Protein AF-A0A357Z3R4-F1 (afdb_monomer)

Structure (mmCIF, N/CA/C/O backbone):
data_AF-A0A357Z3R4-F1
#
_entry.id   AF-A0A357Z3R4-F1
#
loop_
_atom_site.group_PDB
_atom_site.id
_atom_site.type_symbol
_atom_site.label_atom_id
_atom_site.label_alt_id
_atom_site.label_comp_id
_atom_site.label_asym_id
_atom_site.label_entity_id
_atom_site.label_seq_id
_atom_site.pdbx_PDB_ins_code
_atom_site.Cartn_x
_atom_site.Cartn_y
_atom_site.Cartn_z
_atom_site.occupancy
_atom_site.B_iso_or_equiv
_atom_site.auth_seq_id
_atom_site.auth_comp_id
_atom_site.auth_asym_id
_atom_site.auth_atom_id
_atom_site.pdbx_PDB_model_num
ATOM 1 N N . MET A 1 1 ? 27.351 -2.927 -30.952 1.00 46.12 1 MET A N 1
ATOM 2 C CA . MET A 1 1 ? 27.757 -1.680 -30.259 1.00 46.12 1 MET A CA 1
ATOM 3 C C . MET A 1 1 ? 27.213 -1.712 -28.840 1.00 46.12 1 MET A C 1
ATOM 5 O O . MET A 1 1 ? 26.083 -2.147 -28.664 1.00 46.12 1 MET A O 1
ATOM 9 N N . ALA A 1 2 ? 27.997 -1.301 -27.840 1.00 59.28 2 ALA A N 1
ATOM 10 C CA . ALA A 1 2 ? 27.489 -1.151 -26.477 1.00 59.28 2 ALA A CA 1
ATOM 11 C C . ALA A 1 2 ? 26.491 0.018 -26.427 1.00 59.28 2 ALA A C 1
ATOM 13 O O . ALA A 1 2 ? 26.727 1.059 -27.041 1.00 59.28 2 ALA A O 1
ATOM 14 N N . ARG A 1 3 ? 25.364 -0.165 -25.734 1.00 72.88 3 ARG A N 1
ATOM 15 C CA . ARG A 1 3 ? 24.344 0.879 -25.561 1.00 72.88 3 ARG A CA 1
ATOM 16 C C . ARG A 1 3 ? 24.910 2.026 -24.720 1.00 72.88 3 ARG A C 1
ATOM 18 O O . ARG A 1 3 ? 25.558 1.769 -23.710 1.00 72.88 3 ARG A O 1
ATOM 25 N N . SER A 1 4 ? 24.642 3.271 -25.117 1.00 74.00 4 SER A N 1
ATOM 26 C CA . SER A 1 4 ? 25.099 4.470 -24.398 1.00 74.00 4 SER A CA 1
ATOM 27 C C . SER A 1 4 ? 24.368 4.692 -23.070 1.00 74.00 4 SER A C 1
ATOM 29 O O . SER A 1 4 ? 24.960 5.222 -22.138 1.00 74.00 4 SER A O 1
ATOM 31 N N . ASP A 1 5 ? 23.101 4.274 -22.982 1.00 84.62 5 ASP A N 1
ATOM 32 C CA . ASP A 1 5 ? 22.295 4.284 -21.759 1.00 84.62 5 ASP A CA 1
ATOM 33 C C . ASP A 1 5 ? 21.690 2.890 -21.528 1.00 84.62 5 ASP A C 1
ATOM 35 O O . ASP A 1 5 ? 20.878 2.387 -22.320 1.00 84.62 5 ASP A O 1
ATOM 39 N N . GLN A 1 6 ? 22.128 2.250 -20.444 1.00 87.12 6 GLN A N 1
ATOM 40 C CA . GLN A 1 6 ? 21.708 0.904 -20.061 1.00 87.12 6 GLN A CA 1
ATOM 41 C C . GLN A 1 6 ? 20.397 0.896 -19.267 1.00 87.12 6 GLN A C 1
ATOM 43 O O . GLN A 1 6 ? 19.840 -0.177 -19.053 1.00 87.12 6 GLN A O 1
ATOM 48 N N . THR A 1 7 ? 19.872 2.065 -18.886 1.00 90.06 7 THR A N 1
ATOM 49 C CA . THR A 1 7 ? 18.621 2.184 -18.121 1.00 90.06 7 THR A CA 1
ATOM 50 C C . THR A 1 7 ? 17.371 2.186 -18.993 1.00 90.06 7 THR A C 1
ATOM 52 O O . THR A 1 7 ? 16.278 1.963 -18.480 1.00 90.06 7 THR A O 1
ATOM 55 N N . LEU A 1 8 ? 17.510 2.392 -20.312 1.00 90.06 8 LEU A N 1
ATOM 56 C CA . LEU A 1 8 ? 16.360 2.430 -21.220 1.00 90.06 8 LEU A CA 1
ATOM 57 C C . LEU A 1 8 ? 15.590 1.106 -21.171 1.00 90.06 8 LEU A C 1
ATOM 59 O O . LEU A 1 8 ? 16.164 0.042 -21.426 1.00 90.06 8 LEU A O 1
ATOM 63 N N . SER A 1 9 ? 14.289 1.215 -20.898 1.00 92.50 9 SER A N 1
ATOM 64 C CA . SER A 1 9 ? 13.348 0.093 -20.821 1.00 92.50 9 SER A CA 1
ATOM 65 C C . SER A 1 9 ? 12.997 -0.502 -22.190 1.00 92.50 9 SER A C 1
ATOM 67 O O . SER A 1 9 ? 12.646 -1.675 -22.276 1.00 92.50 9 SER A O 1
ATOM 69 N N . LYS A 1 10 ? 13.098 0.289 -23.265 1.00 93.00 10 LYS A N 1
ATOM 70 C CA . LYS A 1 10 ? 12.831 -0.122 -24.653 1.00 93.00 10 LYS A CA 1
ATOM 71 C C . LYS A 1 10 ? 14.142 -0.265 -25.409 1.00 93.00 10 LYS A C 1
ATOM 73 O O . LYS A 1 10 ? 14.993 0.629 -25.357 1.00 93.00 10 LYS A O 1
ATOM 78 N N . ILE A 1 11 ? 14.334 -1.414 -26.053 1.00 92.81 11 ILE A N 1
ATOM 79 C CA . ILE A 1 11 ? 15.595 -1.763 -26.707 1.00 92.81 11 ILE A CA 1
ATOM 80 C C . ILE A 1 11 ? 15.375 -1.819 -28.205 1.00 92.81 11 ILE A C 1
ATOM 82 O O . ILE A 1 11 ? 14.446 -2.473 -28.667 1.00 92.81 11 ILE A O 1
ATOM 86 N N . LYS A 1 12 ? 16.260 -1.160 -28.954 1.00 92.81 12 LYS A N 1
ATOM 87 C CA . LYS A 1 12 ? 16.278 -1.219 -30.413 1.00 92.81 12 LYS A CA 1
ATOM 88 C C . LYS A 1 12 ? 17.282 -2.259 -30.890 1.00 92.81 12 LYS A C 1
ATOM 90 O O . LYS A 1 12 ? 18.454 -2.205 -30.509 1.00 92.81 12 LYS A O 1
ATOM 95 N N . PHE A 1 13 ? 16.816 -3.172 -31.730 1.00 93.06 13 PHE A N 1
ATOM 96 C CA . PHE A 1 13 ? 17.609 -4.180 -32.419 1.00 93.06 13 PHE A CA 1
ATOM 97 C C . PHE A 1 13 ? 17.654 -3.856 -33.908 1.00 93.06 13 PHE A C 1
ATOM 99 O O . PHE A 1 13 ? 16.654 -3.432 -34.478 1.00 93.06 13 PHE A O 1
ATOM 106 N N . SER A 1 14 ? 18.821 -4.056 -34.517 1.00 93.00 14 SER A N 1
ATOM 107 C CA . SER A 1 14 ? 18.995 -3.991 -35.966 1.00 93.00 14 SER A CA 1
ATOM 108 C C . SER A 1 14 ? 19.144 -5.412 -36.484 1.00 93.00 14 SER A C 1
ATOM 110 O O . SER A 1 14 ? 19.984 -6.157 -35.970 1.00 93.00 14 SER A O 1
ATOM 112 N N . PHE A 1 15 ? 18.351 -5.773 -37.485 1.00 91.44 15 PHE A N 1
ATOM 113 C CA . PHE A 1 15 ? 18.439 -7.059 -38.164 1.00 91.44 15 PHE A CA 1
ATOM 114 C C . PHE A 1 15 ? 19.262 -6.934 -39.445 1.00 91.44 15 PHE A C 1
ATOM 116 O O . PHE A 1 15 ? 19.209 -5.918 -40.126 1.00 91.44 15 PHE A O 1
ATOM 123 N N . ASP A 1 16 ? 20.046 -7.964 -39.747 1.00 89.94 16 ASP A N 1
ATOM 124 C CA . ASP A 1 16 ? 20.839 -8.081 -40.978 1.00 89.94 16 ASP A CA 1
ATOM 125 C C . ASP A 1 16 ? 20.741 -9.531 -41.466 1.00 89.94 16 ASP A C 1
ATOM 127 O O . ASP A 1 16 ? 21.690 -10.312 -41.399 1.00 89.94 16 ASP A O 1
ATOM 131 N N . ALA A 1 17 ? 19.521 -9.938 -41.825 1.00 88.62 17 ALA A N 1
ATOM 132 C CA . ALA A 1 17 ? 19.269 -11.219 -42.469 1.00 88.62 17 ALA A CA 1
ATOM 133 C C . ALA A 1 17 ? 19.269 -11.017 -43.987 1.00 88.62 17 ALA A C 1
ATOM 135 O O . ALA A 1 17 ? 18.633 -10.095 -44.496 1.00 88.62 17 ALA A O 1
ATOM 136 N N . GLN A 1 18 ? 19.978 -11.884 -44.705 1.00 87.31 18 GLN A N 1
ATOM 137 C CA . GLN A 1 18 ? 20.146 -11.793 -46.152 1.00 87.31 18 GLN A CA 1
ATOM 138 C C . GLN A 1 18 ? 19.691 -13.102 -46.797 1.00 87.31 18 GLN A C 1
ATOM 140 O O . GLN A 1 18 ? 20.065 -14.181 -46.340 1.00 87.31 18 GLN A O 1
ATOM 145 N N . ASP A 1 19 ? 18.897 -12.992 -47.860 1.00 88.50 19 ASP A N 1
ATOM 146 C CA . ASP A 1 19 ? 18.545 -14.097 -48.750 1.00 88.50 19 ASP A CA 1
ATOM 147 C C . ASP A 1 19 ? 18.709 -13.630 -50.202 1.00 88.50 19 ASP A C 1
ATOM 149 O O . ASP A 1 19 ? 18.126 -12.624 -50.607 1.00 88.50 19 ASP A O 1
ATOM 153 N N . GLU A 1 20 ? 19.529 -14.344 -50.977 1.00 87.31 20 GLU A N 1
ATOM 154 C CA . GLU A 1 20 ? 19.888 -13.979 -52.357 1.00 87.31 20 GLU A CA 1
ATOM 155 C C . GLU A 1 20 ? 18.777 -14.302 -53.368 1.00 87.31 20 GLU A C 1
ATOM 157 O O . GLU A 1 20 ? 18.800 -13.804 -54.495 1.00 87.31 20 GLU A O 1
ATOM 162 N N . THR A 1 21 ? 17.816 -15.148 -52.985 1.00 88.44 21 THR A N 1
ATOM 163 C CA . THR A 1 21 ? 16.865 -15.763 -53.921 1.00 88.44 21 THR A CA 1
ATOM 164 C C . THR A 1 21 ? 15.437 -15.257 -53.774 1.00 88.44 21 THR A C 1
ATOM 166 O O . THR A 1 21 ? 14.853 -14.773 -54.742 1.00 88.44 21 THR A O 1
ATOM 169 N N . SER A 1 22 ? 14.850 -15.411 -52.590 1.00 86.50 22 SER A N 1
ATOM 170 C CA . SER A 1 22 ? 13.420 -15.208 -52.325 1.00 86.50 22 SER A CA 1
ATOM 171 C C . SER A 1 22 ? 13.123 -13.987 -51.444 1.00 86.50 22 SER A C 1
ATOM 173 O O . SER A 1 22 ? 12.002 -13.484 -51.441 1.00 86.50 22 SER A O 1
ATOM 175 N N . GLY A 1 23 ? 14.136 -13.466 -50.751 1.00 88.31 23 GLY A N 1
ATOM 176 C CA . GLY A 1 23 ? 14.010 -12.396 -49.772 1.00 88.31 23 GLY A CA 1
ATOM 177 C C . GLY A 1 23 ? 13.449 -12.879 -48.431 1.00 88.31 23 GLY A C 1
ATOM 178 O O . GLY A 1 23 ? 12.947 -13.995 -48.285 1.00 88.31 23 GLY A O 1
ATOM 179 N N . ILE A 1 24 ? 13.527 -12.007 -47.427 1.00 91.50 24 ILE A N 1
ATOM 180 C CA . ILE A 1 24 ? 12.997 -12.276 -46.086 1.00 91.50 24 ILE A CA 1
ATOM 181 C C . ILE A 1 24 ? 11.484 -12.031 -46.072 1.00 91.50 24 ILE A C 1
ATOM 183 O O . ILE A 1 24 ? 11.016 -10.997 -46.546 1.00 91.50 24 ILE A O 1
ATOM 187 N N . SER A 1 25 ? 10.723 -12.980 -45.524 1.00 93.25 25 SER A N 1
ATOM 188 C CA . SER A 1 25 ? 9.273 -12.873 -45.356 1.00 93.25 25 SER A CA 1
ATOM 189 C C . SER A 1 25 ? 8.904 -12.220 -44.025 1.00 93.25 25 SER A C 1
ATOM 191 O O . SER A 1 25 ? 8.192 -11.222 -44.024 1.00 93.25 25 SER A O 1
ATOM 193 N N . TYR A 1 26 ? 9.342 -12.783 -42.896 1.00 94.19 26 TYR A N 1
ATOM 194 C CA . TYR A 1 26 ? 9.045 -12.259 -41.559 1.00 94.19 26 TYR A CA 1
ATOM 195 C C . TYR A 1 26 ? 10.047 -12.779 -40.525 1.00 94.19 26 TYR A C 1
ATOM 197 O O . TYR A 1 26 ? 10.808 -13.718 -40.776 1.00 94.19 26 TYR A O 1
ATOM 205 N N . TYR A 1 27 ? 10.013 -12.188 -39.334 1.00 96.25 27 TYR A N 1
ATOM 206 C CA . TYR A 1 27 ? 10.780 -12.638 -38.182 1.00 96.25 27 TYR A CA 1
ATOM 207 C C . TYR A 1 27 ? 9.846 -13.173 -37.098 1.00 96.25 27 TYR A C 1
ATOM 209 O O . TYR A 1 27 ? 8.859 -12.534 -36.751 1.00 96.25 27 TYR A O 1
ATOM 217 N N . GLU A 1 28 ? 10.161 -14.326 -36.519 1.00 97.06 28 GLU A N 1
ATOM 218 C CA . GLU A 1 28 ? 9.545 -14.800 -35.279 1.00 97.06 28 GLU A CA 1
ATOM 219 C C . GLU A 1 28 ? 10.429 -14.347 -34.115 1.00 97.06 28 GLU A C 1
ATOM 221 O O . GLU A 1 28 ? 11.569 -14.801 -33.979 1.00 97.06 28 GLU A O 1
ATOM 226 N N . ILE A 1 29 ? 9.920 -13.437 -33.287 1.00 97.19 29 ILE A N 1
ATOM 227 C CA . ILE A 1 29 ? 10.650 -12.847 -32.165 1.00 97.19 29 ILE A CA 1
ATOM 228 C C . ILE A 1 29 ? 10.097 -13.400 -30.858 1.00 97.19 29 ILE A C 1
ATOM 230 O O . ILE A 1 29 ? 8.892 -13.397 -30.609 1.00 97.19 29 ILE A O 1
ATOM 234 N N . LYS A 1 30 ? 11.005 -13.823 -29.982 1.00 97.19 30 LYS A N 1
ATOM 235 C CA . LYS A 1 30 ? 10.715 -14.220 -28.610 1.00 97.19 30 LYS A CA 1
ATOM 236 C C . LYS A 1 30 ? 11.632 -13.463 -27.657 1.00 97.19 30 LYS A C 1
ATOM 238 O O . LYS A 1 30 ? 12.851 -13.532 -27.782 1.00 97.19 30 LYS A O 1
ATOM 243 N N . ILE A 1 31 ? 11.046 -12.760 -26.692 1.00 96.56 31 ILE A N 1
ATOM 244 C CA . ILE A 1 31 ? 11.786 -12.059 -25.635 1.00 96.56 31 ILE A CA 1
ATOM 245 C C . ILE A 1 31 ? 11.570 -12.817 -24.327 1.00 96.56 31 ILE A C 1
ATOM 247 O O . ILE A 1 31 ? 10.431 -13.019 -23.900 1.00 96.56 31 ILE A O 1
ATOM 251 N N . ASP A 1 32 ? 12.664 -13.232 -23.699 1.00 95.00 32 ASP A N 1
ATOM 252 C CA . ASP A 1 32 ? 12.691 -14.065 -22.499 1.00 95.00 32 ASP A CA 1
ATOM 253 C C . ASP A 1 32 ? 11.823 -15.328 -22.645 1.00 95.00 32 ASP A C 1
ATOM 255 O O . ASP A 1 32 ? 11.920 -16.074 -23.622 1.00 95.00 32 ASP A O 1
ATOM 259 N N . ASN A 1 33 ? 10.953 -15.574 -21.666 1.00 90.81 33 ASN A N 1
ATOM 260 C CA . ASN A 1 33 ? 10.025 -16.697 -21.639 1.00 90.81 33 ASN A CA 1
ATOM 261 C C . ASN A 1 33 ? 8.619 -16.328 -22.136 1.00 90.81 33 ASN A C 1
ATOM 263 O O . ASN A 1 33 ? 7.697 -17.119 -21.946 1.00 90.81 33 ASN A O 1
ATOM 267 N N . ASN A 1 34 ? 8.445 -15.157 -22.756 1.00 93.25 34 ASN A N 1
ATOM 268 C CA . ASN A 1 34 ? 7.154 -14.755 -23.312 1.00 93.25 34 ASN A CA 1
ATOM 269 C C . ASN A 1 34 ? 6.808 -15.566 -24.569 1.00 93.25 34 ASN A C 1
ATOM 271 O O . ASN A 1 34 ? 7.652 -16.265 -25.139 1.00 93.25 34 ASN A O 1
ATOM 275 N N . GLU A 1 35 ? 5.550 -15.480 -24.997 1.00 94.75 35 GLU A N 1
ATOM 276 C CA . GLU A 1 35 ? 5.111 -16.072 -26.260 1.00 94.75 35 GLU A CA 1
ATOM 277 C C . GLU A 1 35 ? 5.834 -15.417 -27.442 1.00 94.75 35 GLU A C 1
ATOM 279 O O . GLU A 1 35 ? 6.109 -14.214 -27.442 1.00 94.75 35 GLU A O 1
ATOM 284 N N . ALA A 1 36 ? 6.178 -16.236 -28.436 1.00 96.50 36 ALA A N 1
ATOM 285 C CA . ALA A 1 36 ? 6.763 -15.741 -29.669 1.00 96.50 36 ALA A CA 1
ATOM 286 C C . ALA A 1 36 ? 5.686 -15.053 -30.513 1.00 96.50 36 ALA A C 1
ATOM 288 O O . ALA A 1 36 ? 4.531 -15.479 -30.523 1.00 96.50 36 ALA A O 1
ATOM 289 N N . PHE A 1 37 ? 6.073 -14.012 -31.239 1.00 96.38 37 PHE A N 1
ATOM 290 C CA . PHE A 1 37 ? 5.187 -13.298 -32.149 1.00 96.38 37 PHE A CA 1
ATOM 291 C C . PHE A 1 37 ? 5.894 -13.023 -33.472 1.00 96.38 37 PHE A C 1
ATOM 293 O O . PHE A 1 37 ? 7.121 -12.916 -33.530 1.00 96.38 37 PHE A O 1
ATOM 300 N N . ASN A 1 38 ? 5.104 -12.894 -34.533 1.00 96.50 38 ASN A N 1
ATOM 301 C CA . ASN A 1 38 ? 5.621 -12.544 -35.846 1.00 96.50 38 ASN A CA 1
ATOM 302 C C . ASN A 1 38 ? 5.759 -11.025 -35.958 1.00 96.50 38 ASN A C 1
ATOM 304 O O . ASN A 1 38 ? 4.841 -10.278 -35.615 1.00 96.50 38 ASN A O 1
ATOM 308 N N . TRP A 1 39 ? 6.908 -10.588 -36.451 1.00 95.56 39 TRP A N 1
ATOM 309 C CA . TRP A 1 39 ? 7.210 -9.212 -36.792 1.00 95.56 39 TRP A CA 1
ATOM 310 C C . TRP A 1 39 ? 7.574 -9.142 -38.273 1.00 95.56 39 TRP A C 1
ATOM 312 O O . TRP A 1 39 ? 8.474 -9.841 -38.743 1.00 95.56 39 TRP A O 1
ATOM 322 N N . GLU A 1 40 ? 6.844 -8.308 -39.001 1.00 93.69 40 GLU A N 1
ATOM 323 C CA . GLU A 1 40 ? 7.138 -7.975 -40.389 1.00 93.69 40 GLU A CA 1
ATOM 324 C C . GLU A 1 40 ? 7.956 -6.689 -40.410 1.00 93.69 40 GLU A C 1
ATOM 326 O O . GLU A 1 40 ? 7.619 -5.707 -39.744 1.00 93.69 40 GLU A O 1
ATOM 331 N N . ASP A 1 41 ? 9.052 -6.723 -41.154 1.00 91.44 41 ASP A N 1
ATOM 332 C CA . ASP A 1 41 ? 9.950 -5.589 -41.289 1.00 91.44 41 ASP A CA 1
ATOM 333 C C . ASP A 1 41 ? 9.332 -4.535 -42.210 1.00 91.44 41 ASP A C 1
ATOM 335 O O . ASP A 1 41 ? 8.898 -4.836 -43.323 1.00 91.44 41 ASP A O 1
ATOM 339 N N . ASP A 1 42 ? 9.313 -3.286 -41.756 1.00 90.00 42 ASP A N 1
ATOM 340 C CA . ASP A 1 42 ? 8.810 -2.142 -42.519 1.00 90.00 42 ASP A CA 1
ATOM 341 C C . ASP A 1 42 ? 9.850 -1.579 -43.510 1.00 90.00 42 ASP A C 1
ATOM 343 O O . ASP A 1 42 ? 9.611 -0.560 -44.164 1.00 90.00 42 ASP A O 1
ATOM 347 N N . GLY A 1 43 ? 11.005 -2.242 -43.624 1.00 87.69 43 GLY A N 1
ATOM 348 C CA . GLY A 1 43 ? 12.141 -1.843 -44.451 1.00 87.69 43 GLY A CA 1
ATOM 349 C C . GLY A 1 43 ? 13.175 -1.007 -43.697 1.00 87.69 43 GLY A C 1
ATOM 350 O O . GLY A 1 43 ? 14.198 -0.639 -44.277 1.00 87.69 43 GLY A O 1
ATOM 351 N N . SER A 1 44 ? 12.940 -0.699 -42.417 1.00 89.88 44 SER A N 1
ATOM 352 C CA . SER A 1 44 ? 13.939 -0.056 -41.557 1.00 89.88 44 SER A CA 1
ATOM 353 C C . SER A 1 44 ? 14.969 -1.040 -41.007 1.00 89.88 44 SER A C 1
ATOM 355 O O . SER A 1 44 ? 16.032 -0.607 -40.552 1.00 89.88 44 SER A O 1
ATOM 357 N N . HIS A 1 45 ? 14.655 -2.341 -41.011 1.00 91.88 45 HIS A N 1
ATOM 358 C CA . HIS A 1 45 ? 15.419 -3.386 -40.334 1.00 91.88 45 HIS A CA 1
ATOM 359 C C . HIS A 1 45 ? 15.587 -3.131 -38.825 1.00 91.88 45 HIS A C 1
ATOM 361 O O . HIS A 1 45 ? 16.497 -3.679 -38.195 1.00 91.88 45 HIS A O 1
ATOM 367 N N . GLN A 1 46 ? 14.728 -2.290 -38.232 1.00 94.00 46 GLN A N 1
ATOM 368 C CA . GLN A 1 46 ? 14.778 -1.917 -36.822 1.00 94.00 46 GLN A CA 1
ATOM 369 C C . GLN A 1 46 ? 13.538 -2.381 -36.069 1.00 94.00 46 GLN A C 1
ATOM 371 O O . GLN A 1 46 ? 12.414 -1.985 -36.360 1.00 94.00 46 GLN A O 1
ATOM 376 N N . PHE A 1 47 ? 13.769 -3.146 -35.011 1.00 93.69 47 PHE A N 1
ATOM 377 C CA . PHE A 1 47 ? 12.732 -3.569 -34.082 1.00 93.69 47 PHE A CA 1
ATOM 378 C C . PHE A 1 47 ? 12.951 -2.933 -32.715 1.00 93.69 47 PHE A C 1
ATOM 380 O O . PHE A 1 47 ? 14.064 -2.953 -32.187 1.00 93.69 47 PHE A O 1
ATOM 387 N N . GLU A 1 48 ? 11.887 -2.401 -32.120 1.00 93.69 48 GLU A N 1
ATOM 388 C CA . GLU A 1 48 ? 11.897 -1.859 -30.763 1.00 93.69 48 GLU A CA 1
ATOM 389 C C . GLU A 1 48 ? 11.019 -2.709 -29.842 1.00 93.69 48 GLU A C 1
ATOM 391 O O . GLU A 1 48 ? 9.863 -3.000 -30.147 1.00 93.69 48 GLU A O 1
ATOM 396 N N . THR A 1 49 ? 11.564 -3.104 -28.693 1.00 93.69 49 THR A N 1
ATOM 397 C CA . THR A 1 49 ? 10.804 -3.860 -27.694 1.00 93.69 49 THR A CA 1
ATOM 398 C C . THR A 1 49 ? 9.743 -2.988 -27.020 1.00 93.69 49 THR A C 1
ATOM 400 O O . THR A 1 49 ? 9.890 -1.771 -26.889 1.00 93.69 49 THR A O 1
ATOM 403 N N . ALA A 1 50 ? 8.717 -3.626 -26.450 1.00 92.25 50 ALA A N 1
ATOM 404 C CA . ALA A 1 50 ? 7.933 -2.998 -25.388 1.00 92.25 50 ALA A CA 1
ATOM 405 C C . ALA A 1 50 ? 8.832 -2.627 -24.186 1.00 92.25 50 ALA A C 1
ATOM 407 O O . ALA A 1 50 ? 9.978 -3.074 -24.094 1.00 92.25 50 ALA A O 1
ATOM 408 N N . ALA A 1 51 ? 8.318 -1.813 -23.257 1.00 91.81 51 ALA A N 1
ATOM 409 C CA . ALA A 1 51 ? 9.054 -1.456 -22.045 1.00 91.81 51 ALA A CA 1
ATOM 410 C C . ALA A 1 51 ? 9.284 -2.701 -21.174 1.00 91.81 51 ALA A C 1
ATOM 412 O O . ALA A 1 51 ? 8.334 -3.303 -20.667 1.00 91.81 51 ALA A O 1
ATOM 413 N N . LEU A 1 52 ? 10.548 -3.072 -21.005 1.00 93.50 52 LEU A N 1
ATOM 414 C CA . LEU A 1 52 ? 10.993 -4.196 -20.194 1.00 93.50 52 LEU A CA 1
ATOM 415 C C . LEU A 1 52 ? 11.376 -3.723 -18.785 1.00 93.50 52 LEU A C 1
ATOM 417 O O . LEU A 1 52 ? 11.733 -2.564 -18.558 1.00 93.50 52 LEU A O 1
ATOM 421 N N . PHE A 1 53 ? 11.274 -4.633 -17.818 1.00 93.12 53 PHE A N 1
ATOM 422 C CA . PHE A 1 53 ? 11.701 -4.375 -16.444 1.00 93.12 53 PHE A CA 1
ATOM 423 C C . PHE A 1 53 ? 13.236 -4.353 -16.335 1.00 93.12 53 PHE A C 1
ATOM 425 O O . PHE A 1 53 ? 13.914 -4.872 -17.209 1.00 93.12 53 PHE A O 1
ATOM 432 N N . PRO A 1 54 ? 13.817 -3.781 -15.269 1.00 94.88 54 PRO A N 1
ATOM 433 C CA . PRO A 1 54 ? 15.247 -3.916 -15.019 1.00 94.88 54 PRO A CA 1
ATOM 434 C C . PRO A 1 54 ? 15.650 -5.374 -14.784 1.00 94.88 54 PRO A C 1
ATOM 436 O O . PRO A 1 54 ? 14.969 -6.100 -14.054 1.00 94.88 54 PRO A O 1
ATOM 439 N N . GLY A 1 55 ? 16.790 -5.777 -15.339 1.00 94.62 55 GLY A N 1
ATOM 440 C CA . GLY A 1 55 ? 17.312 -7.132 -15.215 1.00 94.62 55 GLY A CA 1
ATOM 441 C C . GLY A 1 55 ? 17.970 -7.658 -16.485 1.00 94.62 55 GLY A C 1
ATOM 442 O O . GLY A 1 55 ? 18.172 -6.938 -17.465 1.00 94.62 55 GLY A O 1
ATOM 443 N N . LYS A 1 56 ? 18.328 -8.943 -16.438 1.00 95.25 56 LYS A N 1
ATOM 444 C CA . LYS A 1 56 ? 18.871 -9.672 -17.584 1.00 95.25 56 LYS A CA 1
ATOM 445 C C . LYS A 1 56 ? 17.737 -10.152 -18.471 1.00 95.25 56 LYS A C 1
ATOM 447 O O . LYS A 1 56 ? 16.786 -10.750 -17.974 1.00 95.25 56 LYS A O 1
ATOM 452 N N . HIS A 1 57 ? 17.917 -9.955 -19.765 1.00 96.19 57 HIS A N 1
ATOM 453 C CA . HIS A 1 57 ? 16.982 -10.347 -20.798 1.00 96.19 57 HIS A CA 1
ATOM 454 C C . HIS A 1 57 ? 17.699 -11.081 -21.923 1.00 96.19 57 HIS A C 1
ATOM 456 O O . HIS A 1 57 ? 18.901 -10.909 -22.153 1.00 96.19 57 HIS A O 1
ATOM 462 N N . SER A 1 58 ? 16.929 -11.874 -22.653 1.00 96.31 58 SER A N 1
ATOM 463 C CA . SER A 1 58 ? 17.367 -12.535 -23.876 1.00 96.31 58 SER A CA 1
ATOM 464 C C . SER A 1 58 ? 16.340 -12.317 -24.975 1.00 96.31 58 SER A C 1
ATOM 466 O O . SER A 1 58 ? 15.135 -12.333 -24.730 1.00 96.31 58 SER A O 1
ATOM 468 N N . ILE A 1 59 ? 16.815 -12.106 -26.194 1.00 96.62 59 ILE A N 1
ATOM 469 C CA . ILE A 1 59 ? 15.984 -12.102 -27.390 1.00 96.62 59 ILE A CA 1
ATOM 470 C C . ILE A 1 59 ? 16.425 -13.261 -28.276 1.00 96.62 59 ILE A C 1
ATOM 472 O O . ILE A 1 59 ? 17.610 -13.417 -28.566 1.00 96.62 59 ILE A O 1
ATOM 476 N N . PHE A 1 60 ? 15.465 -14.082 -28.678 1.00 96.75 60 PHE A N 1
ATOM 477 C CA . PHE A 1 60 ? 15.624 -15.159 -29.639 1.00 96.75 60 PHE A CA 1
ATOM 478 C C . PHE A 1 60 ? 14.815 -14.806 -30.880 1.00 96.75 60 PHE A C 1
ATOM 480 O O . PHE A 1 60 ? 13.624 -14.509 -30.776 1.00 96.75 60 PHE A O 1
ATOM 487 N N . VAL A 1 61 ? 15.457 -14.819 -32.044 1.00 96.94 61 VAL A N 1
ATOM 488 C CA . VAL A 1 61 ? 14.818 -14.430 -33.301 1.00 96.94 61 VAL A CA 1
ATOM 489 C C . VAL A 1 61 ? 15.062 -15.489 -34.351 1.00 96.94 61 VAL A C 1
ATOM 491 O O . VAL A 1 61 ? 16.206 -15.897 -34.545 1.00 96.94 61 VAL A O 1
ATOM 494 N N . LYS A 1 62 ? 14.000 -15.894 -35.052 1.00 96.31 62 LYS A N 1
ATOM 495 C CA . LYS A 1 62 ? 14.100 -16.637 -36.308 1.00 96.31 62 LYS A CA 1
ATOM 496 C C . LYS A 1 62 ? 13.736 -15.731 -37.476 1.00 96.31 62 LYS A C 1
ATOM 498 O O . LYS A 1 62 ? 12.684 -15.109 -37.433 1.00 96.31 62 LYS A O 1
ATOM 503 N N . ALA A 1 63 ? 14.561 -15.683 -38.512 1.00 96.00 63 ALA A N 1
ATOM 504 C CA . ALA A 1 63 ? 14.213 -15.060 -39.787 1.00 96.00 63 ALA A CA 1
ATOM 505 C C . ALA A 1 63 ? 13.696 -16.144 -40.736 1.00 96.00 63 ALA A C 1
ATOM 507 O O . ALA A 1 63 ? 14.371 -17.163 -40.881 1.00 96.00 63 ALA A O 1
ATOM 508 N N . PHE A 1 64 ? 12.533 -15.932 -41.351 1.00 95.19 64 PHE A N 1
ATOM 509 C CA . PHE A 1 64 ? 11.934 -16.826 -42.343 1.00 95.19 64 PHE A CA 1
ATOM 510 C C . PHE A 1 64 ? 11.993 -16.190 -43.731 1.00 95.19 64 PHE A C 1
ATOM 512 O O . PHE A 1 64 ? 11.643 -15.019 -43.885 1.00 95.19 64 PHE A O 1
ATOM 519 N N . ASP A 1 65 ? 12.407 -16.953 -44.740 1.00 94.69 65 ASP A N 1
ATOM 520 C CA . ASP A 1 65 ? 12.340 -16.542 -46.146 1.00 94.69 65 ASP A CA 1
ATOM 521 C C . ASP A 1 65 ? 10.948 -16.821 -46.756 1.00 94.69 65 ASP A C 1
ATOM 523 O O . ASP A 1 65 ? 10.069 -17.400 -46.107 1.00 94.69 65 ASP A O 1
ATOM 527 N N . GLN A 1 66 ? 10.714 -16.405 -48.007 1.00 92.19 66 GLN A N 1
ATOM 528 C CA . GLN A 1 66 ? 9.430 -16.665 -48.684 1.00 92.19 66 GLN A CA 1
ATOM 529 C C . GLN A 1 66 ? 9.217 -18.145 -49.057 1.00 92.19 66 GLN A C 1
ATOM 531 O O . GLN A 1 66 ? 8.098 -18.543 -49.385 1.00 92.19 66 GLN A O 1
ATOM 536 N N . ALA A 1 67 ? 10.269 -18.968 -49.014 1.00 93.25 67 ALA A N 1
ATOM 537 C CA . ALA A 1 67 ? 10.217 -20.407 -49.267 1.00 93.25 67 ALA A CA 1
ATOM 538 C C . ALA A 1 67 ? 9.971 -21.242 -47.991 1.00 93.25 67 ALA A C 1
ATOM 540 O O . ALA A 1 67 ? 9.766 -22.455 -48.083 1.00 93.25 67 ALA A O 1
ATOM 541 N N . GLY A 1 68 ? 9.953 -20.611 -46.813 1.00 91.81 68 GLY A N 1
ATOM 542 C CA . GLY A 1 68 ? 9.755 -21.247 -45.511 1.00 91.81 68 GLY A CA 1
ATOM 543 C C . GLY A 1 68 ? 11.034 -21.764 -44.839 1.00 91.81 68 GLY A C 1
ATOM 544 O O . GLY A 1 68 ? 10.936 -22.440 -43.809 1.00 91.81 68 GLY A O 1
ATOM 545 N N . ASN A 1 69 ? 12.224 -21.465 -45.371 1.00 94.19 69 ASN A N 1
ATOM 546 C CA . ASN A 1 69 ? 13.483 -21.745 -44.677 1.00 94.19 69 ASN A CA 1
ATOM 547 C C . ASN A 1 69 ? 13.717 -20.710 -43.580 1.00 94.19 69 ASN A C 1
ATOM 549 O O . ASN A 1 69 ? 13.244 -19.577 -43.663 1.00 94.19 69 ASN A O 1
ATOM 553 N N . TRP A 1 70 ? 14.475 -21.092 -42.551 1.00 94.88 70 TRP A N 1
ATOM 554 C CA . TRP A 1 70 ? 14.746 -20.196 -41.438 1.00 94.88 70 TRP A CA 1
ATOM 555 C C . TRP A 1 70 ? 16.139 -20.349 -40.844 1.00 94.88 70 TRP A C 1
ATOM 557 O O . TRP A 1 70 ? 16.739 -21.425 -40.847 1.00 94.88 70 TRP A O 1
ATOM 567 N N . LEU A 1 71 ? 16.618 -19.248 -40.270 1.00 95.38 71 LEU A N 1
ATOM 568 C CA . LEU A 1 71 ? 17.812 -19.180 -39.431 1.00 95.38 71 LEU A CA 1
ATOM 569 C C . LEU A 1 71 ? 17.461 -18.509 -38.112 1.00 95.38 71 LEU A C 1
ATOM 571 O O . LEU A 1 71 ? 16.571 -17.666 -38.065 1.00 95.38 71 LEU A O 1
ATOM 575 N N . ALA A 1 72 ? 18.162 -18.880 -37.043 1.00 95.19 72 ALA A N 1
ATOM 576 C CA . ALA A 1 72 ? 17.907 -18.361 -35.708 1.00 95.19 72 ALA A CA 1
ATOM 577 C C . ALA A 1 72 ? 19.159 -17.744 -35.086 1.00 95.19 72 ALA A C 1
ATOM 579 O O . ALA A 1 72 ? 20.267 -18.245 -35.281 1.00 95.19 72 ALA A O 1
ATOM 580 N N . ASN A 1 73 ? 18.970 -16.694 -34.292 1.00 95.75 73 ASN A N 1
ATOM 581 C CA . ASN A 1 73 ? 20.023 -16.087 -33.491 1.00 95.75 73 ASN A CA 1
ATOM 582 C C . ASN A 1 73 ? 19.488 -15.668 -32.114 1.00 95.75 73 ASN A C 1
ATOM 584 O O . ASN A 1 73 ? 18.296 -15.397 -31.951 1.00 95.75 73 ASN A O 1
ATOM 588 N N . THR A 1 74 ? 20.387 -15.596 -31.136 1.00 95.25 74 THR A N 1
ATOM 589 C CA . THR A 1 74 ? 20.090 -15.182 -29.764 1.00 95.25 74 THR A CA 1
ATOM 590 C C . THR A 1 74 ? 21.019 -14.049 -29.360 1.00 95.25 74 THR A C 1
ATOM 592 O O . THR A 1 74 ? 22.222 -14.109 -29.609 1.00 95.25 74 THR A O 1
ATOM 595 N N . ALA A 1 75 ? 20.483 -13.046 -28.672 1.00 93.94 75 ALA A N 1
ATOM 596 C CA . ALA A 1 75 ? 21.280 -12.022 -28.013 1.00 93.94 75 ALA A CA 1
ATOM 597 C C . ALA A 1 75 ? 20.844 -11.853 -26.556 1.00 93.94 75 ALA A C 1
ATOM 599 O O . ALA A 1 75 ? 19.656 -11.868 -26.240 1.00 93.94 75 ALA A O 1
ATOM 600 N N . GLU A 1 76 ? 21.817 -11.660 -25.671 1.00 95.06 76 GLU A N 1
ATOM 601 C CA . GLU A 1 76 ? 21.587 -11.335 -24.265 1.00 95.06 76 GLU A CA 1
ATOM 602 C C . GLU A 1 76 ? 21.890 -9.860 -24.014 1.00 95.06 76 GLU A C 1
ATOM 604 O O . GLU A 1 76 ? 22.829 -9.288 -24.577 1.00 95.06 76 GLU A O 1
ATOM 609 N N . PHE A 1 77 ? 21.097 -9.233 -23.153 1.00 93.75 77 PHE A N 1
ATOM 610 C CA . PHE A 1 77 ? 21.293 -7.848 -22.749 1.00 93.75 77 PHE A CA 1
ATOM 611 C C . PHE A 1 77 ? 20.825 -7.634 -21.311 1.00 93.75 77 PHE A C 1
ATOM 613 O O . PHE A 1 77 ? 20.060 -8.415 -20.754 1.00 93.75 77 PHE A O 1
ATOM 620 N N . ASN A 1 78 ? 21.307 -6.562 -20.690 1.00 94.19 78 ASN A N 1
ATOM 621 C CA . ASN A 1 78 ? 20.923 -6.180 -19.338 1.00 94.19 78 ASN A CA 1
ATOM 622 C C . ASN A 1 78 ? 20.337 -4.768 -19.356 1.00 94.19 78 ASN A C 1
ATOM 624 O O . ASN A 1 78 ? 20.873 -3.887 -20.033 1.00 94.19 78 ASN A O 1
ATOM 628 N N . ILE A 1 79 ? 19.250 -4.572 -18.616 1.00 94.69 79 ILE A N 1
ATOM 629 C CA . ILE A 1 79 ? 18.667 -3.262 -18.336 1.00 94.69 79 ILE A CA 1
ATOM 630 C C . ILE A 1 79 ? 19.024 -2.907 -16.899 1.00 94.69 79 ILE A C 1
ATOM 632 O O . ILE A 1 79 ? 18.592 -3.574 -15.955 1.00 94.69 79 ILE A O 1
ATOM 636 N N . GLU A 1 80 ? 19.840 -1.872 -16.731 1.00 94.88 80 GLU A N 1
ATOM 637 C CA . GLU A 1 80 ? 20.211 -1.382 -15.409 1.00 94.88 80 GLU A CA 1
ATOM 638 C C . GLU A 1 80 ? 19.033 -0.639 -14.763 1.00 94.88 80 GLU A C 1
ATOM 640 O O . GLU A 1 80 ? 18.372 0.170 -15.419 1.00 94.88 80 GLU A O 1
ATOM 645 N N . PRO A 1 81 ? 18.739 -0.886 -13.477 1.00 95.31 81 PRO A N 1
ATOM 646 C CA . PRO A 1 81 ? 17.689 -0.155 -12.790 1.00 95.31 81 PRO A CA 1
ATOM 647 C C . PRO A 1 81 ? 18.120 1.286 -12.515 1.00 95.31 81 PRO A C 1
ATOM 649 O O . PRO A 1 81 ? 19.276 1.560 -12.189 1.00 95.31 81 PRO A O 1
ATOM 652 N N . LEU A 1 82 ? 17.151 2.200 -12.513 1.00 94.12 82 LEU A N 1
ATOM 653 C CA . LEU A 1 82 ? 17.340 3.498 -11.866 1.00 94.12 82 LEU A CA 1
ATOM 654 C C . LEU A 1 82 ? 17.616 3.306 -10.365 1.00 94.12 82 LEU A C 1
ATOM 656 O O . LEU A 1 82 ? 17.229 2.300 -9.757 1.00 94.12 82 LEU A O 1
ATOM 660 N N . LYS A 1 83 ? 18.235 4.303 -9.726 1.00 94.69 83 LYS A N 1
ATOM 661 C CA . LYS A 1 83 ? 18.402 4.297 -8.270 1.00 94.69 83 LYS A CA 1
ATOM 662 C C . LYS A 1 83 ? 17.032 4.303 -7.585 1.00 94.69 83 LYS A C 1
ATOM 664 O O . LYS A 1 83 ? 16.173 5.121 -7.911 1.00 94.69 83 LYS A O 1
ATOM 669 N N . ALA A 1 84 ? 16.839 3.399 -6.626 1.00 96.69 84 ALA A N 1
ATOM 670 C CA . ALA A 1 84 ? 15.606 3.331 -5.848 1.00 96.69 84 ALA A CA 1
A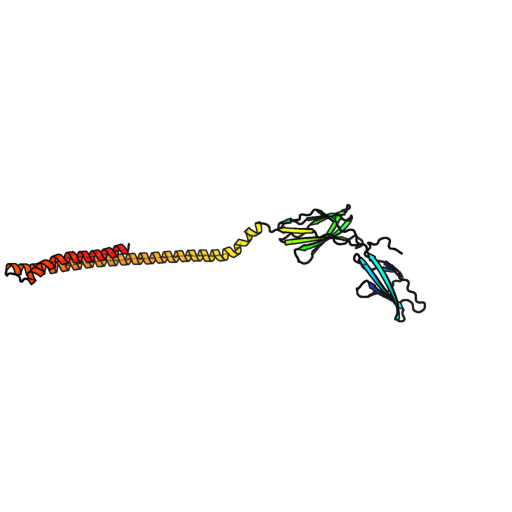TOM 671 C C . ALA A 1 84 ? 15.355 4.648 -5.081 1.00 96.69 84 ALA A C 1
ATOM 673 O O . ALA A 1 84 ? 16.316 5.244 -4.579 1.00 96.69 84 ALA A O 1
ATOM 674 N N . PRO A 1 85 ? 14.091 5.101 -4.960 1.00 97.50 85 PRO A N 1
ATOM 675 C CA . PRO A 1 85 ? 13.739 6.222 -4.098 1.00 97.50 85 PRO A CA 1
ATOM 676 C C . PRO A 1 85 ? 14.188 5.976 -2.655 1.00 97.50 85 PRO A C 1
ATOM 678 O O . PRO A 1 85 ? 14.011 4.880 -2.118 1.00 97.50 85 PRO A O 1
ATOM 681 N N . ALA A 1 86 ? 14.737 7.005 -2.016 1.00 97.44 86 ALA A N 1
ATOM 682 C CA . ALA A 1 86 ? 15.125 6.961 -0.614 1.00 97.44 86 ALA A CA 1
ATOM 683 C C . ALA A 1 86 ? 14.071 7.680 0.229 1.00 97.44 86 ALA A C 1
ATOM 685 O O . ALA A 1 86 ? 13.842 8.876 0.061 1.00 97.44 86 ALA A O 1
ATOM 686 N N . VAL A 1 87 ? 13.428 6.954 1.141 1.00 97.62 87 VAL A N 1
ATOM 687 C CA . VAL A 1 87 ? 12.484 7.543 2.095 1.00 97.62 87 VAL A CA 1
ATOM 688 C C . VAL A 1 87 ? 13.263 8.285 3.178 1.00 97.62 87 VAL A C 1
ATOM 690 O O . VAL A 1 87 ? 14.189 7.733 3.769 1.00 97.62 87 VAL A O 1
ATOM 693 N N . THR A 1 88 ? 12.899 9.542 3.421 1.00 97.19 88 THR A N 1
ATOM 694 C CA . THR A 1 88 ? 13.605 10.441 4.346 1.00 97.19 88 THR A CA 1
ATOM 695 C C . THR A 1 88 ? 12.820 10.713 5.620 1.00 97.19 88 THR A C 1
ATOM 697 O O . THR A 1 88 ? 13.428 10.882 6.673 1.00 97.19 88 THR A O 1
ATOM 700 N N . ASP A 1 89 ? 11.487 10.737 5.550 1.00 97.62 89 ASP A N 1
ATOM 701 C CA . ASP A 1 89 ? 10.639 11.060 6.698 1.00 97.62 89 ASP A CA 1
ATOM 702 C C . ASP A 1 89 ? 9.278 10.358 6.618 1.00 97.62 89 ASP A C 1
ATOM 704 O O . ASP A 1 89 ? 8.590 10.398 5.595 1.00 97.62 89 ASP A O 1
ATOM 708 N N . TYR A 1 90 ? 8.892 9.709 7.716 1.00 97.00 90 TYR A N 1
ATOM 709 C CA . TYR A 1 90 ? 7.567 9.134 7.934 1.00 97.00 90 TYR A CA 1
ATOM 710 C C . TYR A 1 90 ? 7.354 8.824 9.419 1.00 97.00 90 TYR A C 1
ATOM 712 O O . TYR A 1 90 ? 8.292 8.601 10.189 1.00 97.00 90 TYR A O 1
ATOM 720 N N . LYS A 1 91 ? 6.088 8.744 9.831 1.00 96.56 91 LYS A N 1
ATOM 721 C CA . LYS A 1 91 ? 5.723 8.319 11.186 1.00 96.56 91 LYS A CA 1
ATOM 722 C C . LYS A 1 91 ? 5.658 6.796 11.259 1.00 96.56 91 LYS A C 1
ATOM 724 O O . LYS A 1 91 ? 4.892 6.184 10.526 1.00 96.56 91 LYS A O 1
ATOM 729 N N . LYS A 1 92 ? 6.402 6.190 12.191 1.00 96.06 92 LYS A N 1
ATOM 730 C CA . LYS A 1 92 ? 6.373 4.733 12.443 1.00 96.06 92 LYS A CA 1
ATOM 731 C C . LYS A 1 92 ? 5.075 4.249 13.093 1.00 96.06 92 LYS A C 1
ATOM 733 O O . LYS A 1 92 ? 4.758 3.068 13.009 1.00 96.06 92 LYS A O 1
ATOM 738 N N . SER A 1 93 ? 4.339 5.143 13.754 1.00 95.56 93 SER A N 1
ATOM 739 C CA . SER A 1 93 ? 3.042 4.827 14.343 1.00 95.56 93 SER A CA 1
ATOM 740 C C . SER A 1 93 ? 2.059 5.982 14.175 1.00 95.56 93 SER A C 1
ATOM 742 O O . SER A 1 93 ? 2.447 7.151 14.259 1.00 95.56 93 SER A O 1
ATOM 744 N N . LEU A 1 94 ? 0.801 5.631 13.918 1.00 95.25 94 LEU A N 1
ATOM 745 C CA . LEU A 1 94 ? -0.333 6.530 13.707 1.00 95.25 94 LEU A CA 1
ATOM 746 C C . LEU A 1 94 ? -1.554 6.020 14.480 1.00 95.25 94 LEU A C 1
ATOM 748 O O . LEU A 1 94 ? -1.577 4.878 14.938 1.00 95.25 94 LEU A O 1
ATOM 752 N N . SER A 1 95 ? -2.579 6.855 14.600 1.00 94.00 95 SER A N 1
ATOM 753 C CA . SER A 1 95 ? -3.894 6.466 15.113 1.00 94.00 95 SER A CA 1
ATOM 754 C C . SER A 1 95 ? -4.899 6.300 13.968 1.00 94.00 95 SER A C 1
ATOM 756 O O . SER A 1 95 ? -4.787 6.948 12.929 1.00 94.00 95 SER A O 1
ATOM 758 N N . SER A 1 96 ? -5.900 5.438 14.147 1.00 93.00 96 SER A N 1
ATOM 759 C CA . SER A 1 96 ? -7.003 5.253 13.197 1.00 93.00 96 SER A CA 1
ATOM 760 C C . SER A 1 96 ? -7.692 6.595 12.909 1.00 93.00 96 SER A C 1
ATOM 762 O O . SER A 1 96 ? -8.065 7.316 13.830 1.00 93.00 96 SER A O 1
ATOM 764 N N . GLY A 1 97 ? -7.845 6.961 11.638 1.00 91.88 97 GLY A N 1
ATOM 765 C CA . GLY A 1 97 ? -8.351 8.266 11.201 1.00 91.88 97 GLY A CA 1
ATOM 766 C C . GLY A 1 97 ? -7.270 9.314 10.896 1.00 91.88 97 GLY A C 1
ATOM 767 O O . GLY A 1 97 ? -7.585 10.365 10.316 1.00 91.88 97 GLY A O 1
ATOM 768 N N . ASP A 1 98 ? -6.003 9.042 11.224 1.00 94.19 98 ASP A N 1
ATOM 769 C CA . ASP A 1 98 ? -4.887 9.921 10.874 1.00 94.19 98 ASP A CA 1
ATOM 770 C C . ASP A 1 98 ? -4.645 9.961 9.355 1.00 94.19 98 ASP A C 1
ATOM 772 O O . ASP A 1 98 ? -5.157 9.158 8.568 1.00 94.19 98 ASP A O 1
ATOM 776 N N . VAL A 1 99 ? -3.860 10.949 8.929 1.00 95.31 99 VAL A N 1
ATOM 777 C CA . VAL A 1 99 ? -3.342 11.038 7.561 1.00 95.31 99 VAL A CA 1
ATOM 778 C C . VAL A 1 99 ? -1.956 10.405 7.530 1.00 95.31 99 VAL A C 1
ATOM 780 O O . VAL A 1 99 ? -1.075 10.798 8.300 1.00 95.31 99 VAL A O 1
ATOM 783 N N . LEU A 1 100 ? -1.758 9.439 6.635 1.00 97.19 100 LEU A N 1
ATOM 784 C CA . LEU A 1 100 ? -0.454 8.829 6.400 1.00 97.19 100 LEU A CA 1
ATOM 785 C C . LEU A 1 100 ? 0.298 9.635 5.346 1.00 97.19 100 LEU A C 1
ATOM 787 O O . LEU A 1 100 ? -0.174 9.804 4.222 1.00 97.19 100 LEU A O 1
ATOM 791 N N . THR A 1 101 ? 1.484 10.109 5.717 1.00 97.44 101 THR A N 1
ATOM 792 C CA . THR A 1 101 ? 2.379 10.865 4.838 1.00 97.44 101 THR A CA 1
ATOM 793 C C . THR A 1 101 ? 3.776 10.262 4.880 1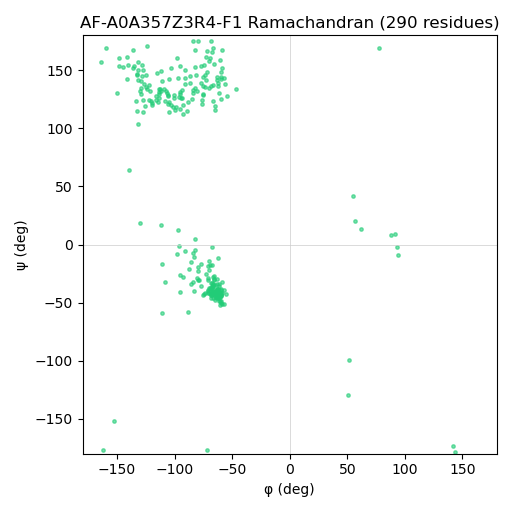.00 97.44 101 THR A C 1
ATOM 795 O O . THR A 1 101 ? 4.292 9.968 5.960 1.00 97.44 101 THR A O 1
ATOM 798 N N . VAL A 1 102 ? 4.384 10.101 3.706 1.00 98.06 102 VAL A N 1
ATOM 799 C CA . VAL A 1 102 ? 5.767 9.650 3.529 1.00 98.06 102 VAL A CA 1
ATOM 800 C C . VAL A 1 102 ? 6.479 10.622 2.603 1.00 98.06 102 VAL A C 1
ATOM 802 O O . VAL A 1 102 ? 5.983 10.924 1.519 1.00 98.06 102 VAL A O 1
ATOM 805 N N . LYS A 1 103 ? 7.649 11.094 3.018 1.00 98.19 103 LYS A N 1
ATOM 806 C CA . LYS A 1 103 ? 8.519 11.942 2.207 1.00 98.19 103 LYS A CA 1
ATOM 807 C C . LYS A 1 103 ? 9.781 11.189 1.833 1.00 98.19 103 LYS A C 1
ATOM 809 O O . LYS A 1 103 ? 10.265 10.341 2.586 1.00 98.19 103 LYS A O 1
ATOM 814 N N . GLY A 1 104 ? 10.326 11.523 0.678 1.00 97.94 104 GLY A N 1
ATOM 815 C CA . GLY A 1 104 ? 11.568 10.941 0.207 1.00 97.94 104 GLY A CA 1
ATOM 816 C C . GLY A 1 104 ? 12.206 11.756 -0.900 1.00 97.94 104 GLY A C 1
ATOM 817 O O . GLY A 1 104 ? 11.717 12.820 -1.278 1.00 97.94 104 GLY A O 1
ATOM 818 N N . VAL A 1 105 ? 13.312 11.224 -1.405 1.00 97.94 105 VAL A N 1
ATOM 819 C CA . VAL A 1 105 ? 14.099 11.793 -2.497 1.00 97.94 105 VAL A CA 1
ATOM 820 C C . VAL A 1 105 ? 14.349 10.752 -3.587 1.00 97.94 105 VAL A C 1
ATOM 822 O O . VAL A 1 105 ? 14.511 9.557 -3.319 1.00 97.94 105 VAL A O 1
ATOM 825 N N . THR A 1 106 ? 14.368 11.204 -4.833 1.00 97.25 106 THR A N 1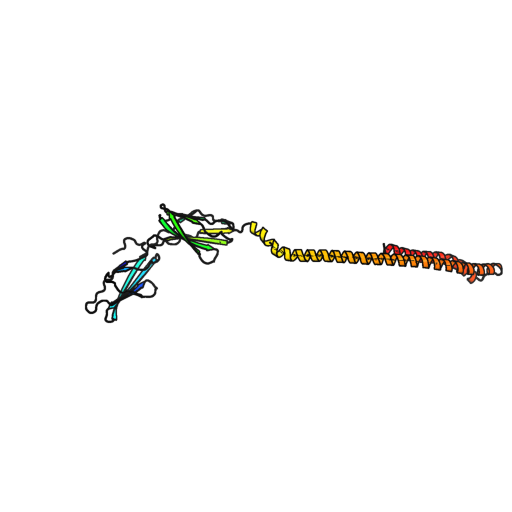
ATOM 826 C CA . THR A 1 106 ? 14.652 10.425 -6.040 1.00 97.25 106 THR A CA 1
ATOM 827 C C . THR A 1 106 ? 15.233 11.352 -7.124 1.00 97.25 106 THR A C 1
ATOM 829 O O . THR A 1 106 ? 15.897 12.330 -6.792 1.00 97.25 106 THR A O 1
ATOM 832 N N . TYR A 1 107 ? 15.040 11.048 -8.409 1.00 95.44 107 TYR A N 1
ATOM 833 C CA . TYR A 1 107 ? 15.389 11.940 -9.515 1.00 95.44 107 TYR A CA 1
ATOM 834 C C . TYR A 1 107 ? 14.390 13.103 -9.625 1.00 95.44 107 TYR A C 1
ATOM 836 O O . TYR A 1 107 ? 13.238 12.990 -9.206 1.00 95.44 107 TYR A O 1
ATOM 844 N N . GLY A 1 108 ? 14.823 14.226 -10.194 1.00 96.19 108 GLY A N 1
ATOM 845 C CA . GLY A 1 108 ? 13.961 15.387 -10.415 1.00 96.19 108 GLY A CA 1
ATOM 846 C C . GLY A 1 108 ? 12.954 15.177 -11.545 1.00 96.19 108 GLY A C 1
ATOM 847 O O . GLY A 1 108 ? 13.300 14.603 -12.576 1.00 96.19 108 GLY A O 1
ATOM 848 N N . SER A 1 109 ? 11.732 15.686 -11.372 1.00 95.31 109 SER A N 1
ATOM 849 C CA . SER A 1 109 ? 10.669 15.714 -12.392 1.00 95.31 109 SER A CA 1
ATOM 850 C C . SER A 1 109 ? 10.338 14.342 -12.995 1.00 95.31 109 SER A C 1
ATOM 852 O O . SER A 1 109 ? 10.152 14.213 -14.207 1.00 95.31 109 SER A O 1
ATOM 854 N N . ILE A 1 110 ? 10.276 13.313 -12.150 1.00 96.44 110 ILE A N 1
ATOM 855 C CA . ILE A 1 110 ? 9.875 11.956 -12.537 1.00 96.44 110 ILE A CA 1
ATOM 856 C C . ILE A 1 110 ? 8.695 11.471 -11.698 1.00 96.44 110 ILE A C 1
ATOM 858 O O . ILE A 1 110 ? 8.315 12.080 -10.698 1.00 96.44 110 ILE A O 1
ATOM 862 N N . LYS A 1 111 ? 8.129 10.327 -12.080 1.00 97.31 111 LYS A N 1
ATOM 863 C CA . LYS A 1 111 ? 7.059 9.682 -11.324 1.00 97.31 111 LYS A CA 1
ATOM 864 C C . LYS A 1 111 ? 7.638 8.779 -10.246 1.00 97.31 111 LYS A C 1
ATOM 866 O O . LYS A 1 111 ? 8.576 8.019 -10.475 1.00 97.31 111 LYS A O 1
ATOM 871 N N . VAL A 1 112 ? 7.022 8.813 -9.076 1.00 97.88 112 VAL A N 1
ATOM 872 C CA . VAL A 1 112 ? 7.251 7.879 -7.978 1.00 97.88 112 VAL A CA 1
ATOM 873 C C . VAL A 1 112 ? 5.975 7.085 -7.773 1.00 97.88 112 VAL A C 1
ATOM 875 O O . VAL A 1 112 ? 4.899 7.632 -7.530 1.00 97.88 112 VAL A O 1
ATOM 878 N N . VAL A 1 113 ? 6.097 5.770 -7.874 1.00 98.06 113 VAL A N 1
ATOM 879 C CA . VAL A 1 113 ? 4.995 4.844 -7.660 1.00 98.06 113 VAL A CA 1
ATOM 880 C C . VAL A 1 113 ? 5.086 4.294 -6.244 1.00 98.06 113 VAL A C 1
ATOM 882 O O . VAL A 1 113 ? 6.064 3.639 -5.890 1.00 98.06 113 VAL A O 1
ATOM 885 N N . ALA A 1 114 ? 4.062 4.566 -5.442 1.00 98.12 114 ALA A N 1
ATOM 886 C CA . ALA A 1 114 ? 3.903 4.073 -4.084 1.00 98.12 114 ALA A CA 1
ATOM 887 C C . ALA A 1 114 ? 3.064 2.792 -4.085 1.00 98.12 114 ALA A C 1
ATOM 889 O O . ALA A 1 114 ? 1.939 2.778 -4.589 1.00 98.12 114 ALA A O 1
ATOM 890 N N . LEU A 1 115 ? 3.592 1.727 -3.490 1.00 98.25 115 LEU A N 1
ATOM 891 C CA . LEU A 1 115 ? 2.879 0.479 -3.244 1.00 98.25 115 LEU A CA 1
ATOM 892 C C . LEU A 1 115 ? 2.539 0.409 -1.764 1.00 98.25 115 LEU A C 1
ATOM 894 O O . LEU A 1 115 ? 3.427 0.485 -0.916 1.00 98.25 115 LEU A O 1
ATOM 898 N N . VAL A 1 116 ? 1.251 0.283 -1.468 1.00 97.94 116 VAL A N 1
ATOM 899 C CA . VAL A 1 116 ? 0.708 0.293 -0.113 1.00 97.94 116 VAL A CA 1
ATOM 900 C C . VAL A 1 116 ? 0.005 -1.029 0.133 1.00 97.94 116 VAL A C 1
ATOM 902 O O . VAL A 1 116 ? -0.955 -1.369 -0.555 1.00 97.94 116 VAL A O 1
ATOM 905 N N . GLN A 1 117 ? 0.468 -1.758 1.140 1.00 97.94 117 GLN A N 1
ATOM 906 C CA . GLN A 1 117 ? -0.148 -2.996 1.594 1.00 97.94 117 GLN A CA 1
ATOM 907 C C . GLN A 1 117 ? -0.576 -2.844 3.050 1.00 97.94 117 GLN A C 1
ATOM 909 O O . GLN A 1 117 ? 0.263 -2.571 3.908 1.00 97.94 117 GLN A O 1
ATOM 914 N N . LYS A 1 118 ? -1.867 -3.038 3.330 1.00 96.88 118 LYS A N 1
ATOM 915 C CA . LYS A 1 118 ? -2.391 -3.131 4.696 1.00 96.88 118 LYS A CA 1
ATOM 916 C C . LYS A 1 118 ? -2.422 -4.603 5.105 1.00 96.88 118 LYS A C 1
ATOM 918 O O . LYS A 1 118 ? -3.057 -5.418 4.446 1.00 96.88 118 LYS A O 1
ATOM 923 N N . ASP A 1 119 ? -1.698 -4.950 6.158 1.00 94.19 119 ASP A N 1
ATOM 924 C CA . ASP A 1 119 ? -1.525 -6.299 6.689 1.00 94.19 119 ASP A CA 1
ATOM 925 C C . ASP A 1 119 ? -1.094 -7.308 5.607 1.00 94.19 119 ASP A C 1
ATOM 927 O O . ASP A 1 119 ? 0.081 -7.379 5.241 1.00 94.19 119 ASP A O 1
ATOM 931 N N . LYS A 1 120 ? -2.043 -8.088 5.083 1.00 93.38 120 LYS A N 1
ATOM 932 C CA . LYS A 1 120 ? -1.853 -9.049 3.981 1.00 93.38 120 LYS A CA 1
ATOM 933 C C . LYS A 1 120 ? -2.905 -8.887 2.883 1.00 93.38 120 LYS A C 1
ATOM 935 O O . LYS A 1 120 ? -3.134 -9.812 2.108 1.00 93.38 120 LYS A O 1
ATOM 940 N N . GLU A 1 121 ? -3.563 -7.735 2.849 1.00 95.25 121 GLU A N 1
ATOM 941 C CA . GLU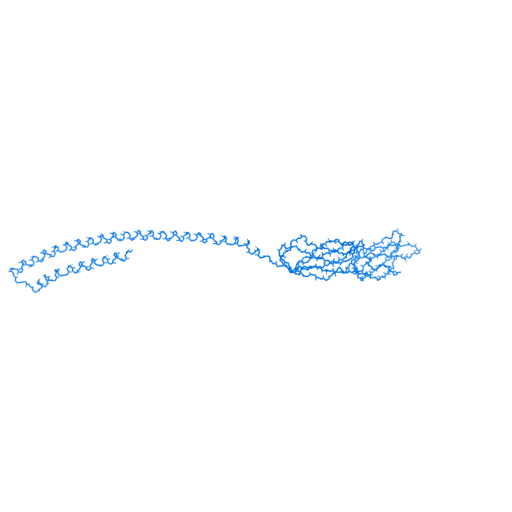 A 1 121 ? -4.503 -7.375 1.797 1.00 95.25 121 GLU A CA 1
ATOM 942 C C . GLU A 1 121 ? -3.772 -7.164 0.459 1.00 95.25 121 GLU A C 1
ATOM 944 O O . GLU A 1 121 ? -2.536 -7.216 0.360 1.00 95.25 121 GLU A O 1
ATOM 949 N N . GLU A 1 122 ? -4.567 -6.936 -0.584 1.00 96.56 122 GLU A N 1
ATOM 950 C CA . GLU A 1 122 ? -4.082 -6.597 -1.914 1.00 96.56 122 GLU A CA 1
ATOM 951 C C . GLU A 1 122 ? -3.255 -5.302 -1.895 1.00 96.56 122 GLU A C 1
ATOM 953 O O . GLU A 1 122 ? -3.530 -4.356 -1.151 1.00 96.56 122 GLU A O 1
ATOM 958 N N . ILE A 1 123 ? -2.212 -5.269 -2.723 1.00 97.56 123 ILE A N 1
ATOM 959 C CA . ILE A 1 123 ? -1.330 -4.111 -2.841 1.00 97.56 123 ILE A CA 1
ATOM 960 C C . ILE A 1 123 ? -2.046 -3.037 -3.657 1.00 97.56 123 ILE A C 1
ATOM 962 O O . ILE A 1 123 ? -2.360 -3.242 -4.827 1.00 97.56 123 ILE A O 1
ATOM 966 N N . LYS A 1 124 ? -2.243 -1.861 -3.059 1.00 97.50 124 LYS A N 1
ATOM 967 C CA . LYS A 1 124 ? -2.752 -0.677 -3.756 1.00 97.50 124 LYS A CA 1
ATOM 968 C C . LYS A 1 124 ? -1.594 0.149 -4.298 1.00 97.50 124 LYS A C 1
ATOM 970 O O . LYS A 1 124 ? -0.599 0.362 -3.604 1.00 97.50 124 LYS A O 1
ATOM 975 N N . THR A 1 125 ? -1.739 0.646 -5.521 1.00 97.69 125 THR A N 1
ATOM 976 C CA . THR A 1 125 ? -0.714 1.445 -6.196 1.00 97.69 125 THR A CA 1
ATOM 977 C C . THR A 1 125 ? -1.177 2.884 -6.368 1.00 97.69 125 THR A C 1
ATOM 979 O O . THR A 1 125 ? -2.280 3.135 -6.845 1.00 97.69 125 THR A O 1
ATOM 982 N N . TYR A 1 126 ? -0.309 3.827 -6.011 1.00 97.88 126 TYR A N 1
ATOM 983 C CA . TYR A 1 126 ? -0.523 5.261 -6.183 1.00 97.88 126 TYR A CA 1
ATOM 984 C C . TYR A 1 126 ? 0.671 5.878 -6.900 1.00 97.88 126 TYR A C 1
ATOM 986 O O . TYR A 1 126 ? 1.786 5.368 -6.821 1.00 97.88 126 TYR A O 1
ATOM 994 N N . THR A 1 127 ? 0.460 6.994 -7.587 1.00 97.44 127 THR A N 1
ATOM 995 C CA . THR A 1 127 ? 1.527 7.712 -8.289 1.00 97.44 127 THR A CA 1
ATOM 996 C C . THR A 1 127 ? 1.573 9.153 -7.815 1.00 97.44 127 THR A C 1
ATOM 998 O O . THR A 1 127 ? 0.535 9.798 -7.683 1.00 97.44 127 THR A O 1
ATOM 1001 N N . VAL A 1 128 ? 2.782 9.640 -7.557 1.00 97.38 128 VAL A N 1
ATOM 1002 C CA . VAL A 1 128 ? 3.080 11.032 -7.215 1.00 97.38 128 VAL A CA 1
ATOM 1003 C C . VAL A 1 128 ? 4.262 11.498 -8.060 1.00 97.38 128 VAL A C 1
ATOM 1005 O O . VAL A 1 128 ? 5.128 10.693 -8.393 1.00 97.38 128 VAL A O 1
ATOM 1008 N N . ASP A 1 129 ? 4.301 12.770 -8.434 1.00 97.19 129 ASP A N 1
ATOM 1009 C CA . ASP A 1 129 ? 5.437 13.347 -9.156 1.00 97.19 129 ASP A CA 1
ATOM 1010 C C . ASP A 1 129 ? 6.462 13.927 -8.161 1.00 97.19 129 ASP A C 1
ATOM 1012 O O . ASP A 1 129 ? 6.091 14.458 -7.108 1.00 97.19 129 ASP A O 1
ATOM 1016 N N . SER A 1 130 ? 7.754 13.801 -8.473 1.00 97.56 130 SER A N 1
ATOM 1017 C CA . SER A 1 130 ? 8.821 14.500 -7.753 1.00 97.56 130 SER A CA 1
ATOM 1018 C C . SER A 1 130 ? 8.991 15.934 -8.263 1.00 97.56 130 SER A C 1
ATOM 1020 O O . SER A 1 130 ? 8.695 16.240 -9.422 1.00 97.56 130 SER A O 1
ATOM 1022 N N . ASP A 1 131 ? 9.482 16.821 -7.398 1.00 97.12 131 ASP A N 1
ATOM 1023 C CA . ASP A 1 131 ? 9.858 18.188 -7.776 1.00 97.12 131 ASP A CA 1
ATOM 1024 C C . ASP A 1 131 ? 11.147 18.222 -8.627 1.00 97.12 131 ASP A C 1
ATOM 1026 O O . ASP A 1 131 ? 11.688 17.184 -9.014 1.00 97.12 131 ASP A O 1
ATOM 1030 N N . GLN A 1 132 ? 11.638 19.415 -8.979 1.00 96.50 132 GLN A N 1
ATOM 1031 C CA . GLN A 1 132 ? 12.839 19.565 -9.815 1.00 96.50 132 GLN A CA 1
ATOM 1032 C C . GLN A 1 132 ? 14.108 19.059 -9.116 1.00 96.50 132 GLN A C 1
ATOM 1034 O O . GLN A 1 132 ? 15.021 18.559 -9.773 1.00 96.50 132 GLN A O 1
ATOM 1039 N N . GLU A 1 133 ? 14.144 19.144 -7.791 1.00 96.56 133 GLU A N 1
ATOM 1040 C CA . GLU A 1 133 ? 15.229 18.691 -6.927 1.00 96.56 133 GLU A CA 1
ATOM 1041 C C . GLU A 1 133 ? 15.151 17.187 -6.607 1.00 96.56 133 GLU A C 1
ATOM 1043 O O . GLU A 1 133 ? 16.109 16.610 -6.090 1.00 96.56 133 GLU A O 1
ATOM 1048 N N . GLY A 1 134 ? 14.034 16.538 -6.944 1.00 96.69 134 GLY A N 1
ATOM 1049 C CA . GLY A 1 134 ? 13.784 15.117 -6.733 1.00 96.69 134 GLY A CA 1
ATOM 1050 C C . GLY A 1 134 ? 13.114 14.773 -5.406 1.00 96.69 134 GLY A C 1
ATOM 1051 O O . GLY A 1 134 ? 12.997 13.589 -5.085 1.00 96.69 134 GLY A O 1
ATOM 1052 N N . ASN A 1 135 ? 12.641 15.749 -4.632 1.00 98.25 135 ASN A N 1
ATOM 1053 C CA . ASN A 1 135 ? 11.840 15.478 -3.443 1.00 98.25 135 ASN A CA 1
ATOM 1054 C C . ASN A 1 135 ? 10.419 15.070 -3.841 1.00 98.25 135 ASN A C 1
ATOM 1056 O O . ASN A 1 135 ? 9.828 15.600 -4.782 1.00 98.25 135 ASN A O 1
ATOM 1060 N N . PHE A 1 136 ? 9.839 14.144 -3.085 1.00 98.12 136 PHE A N 1
ATOM 1061 C CA . PHE A 1 136 ? 8.441 13.757 -3.231 1.00 98.12 136 PHE A CA 1
ATOM 1062 C C . PHE A 1 136 ? 7.766 13.637 -1.864 1.00 98.12 136 PHE A C 1
ATOM 1064 O O . PHE A 1 136 ? 8.400 13.325 -0.852 1.00 98.12 136 PHE A O 1
ATOM 1071 N N . SER A 1 137 ? 6.452 13.867 -1.841 1.00 97.94 137 SER A N 1
ATOM 1072 C CA . SER A 1 137 ? 5.610 13.708 -0.656 1.00 97.94 137 SER A CA 1
ATOM 1073 C C . SER A 1 137 ? 4.370 12.906 -1.020 1.00 97.94 137 SER A C 1
ATOM 1075 O O . SER A 1 137 ? 3.434 13.423 -1.625 1.00 97.94 137 SER A O 1
ATOM 1077 N N . PHE A 1 138 ? 4.355 11.639 -0.628 1.00 98.25 138 PHE A N 1
ATOM 1078 C CA . PHE A 1 138 ? 3.197 10.773 -0.770 1.00 98.25 138 PHE A CA 1
ATOM 1079 C C . PHE A 1 138 ? 2.239 10.967 0.409 1.00 98.25 138 PHE A C 1
ATOM 1081 O O . PHE A 1 138 ? 2.649 10.901 1.568 1.00 98.25 138 PHE A O 1
ATOM 1088 N N . ILE A 1 139 ? 0.957 11.172 0.111 1.00 97.81 139 ILE A N 1
ATOM 1089 C CA . ILE A 1 139 ? -0.127 11.223 1.094 1.00 97.81 139 ILE A CA 1
ATOM 1090 C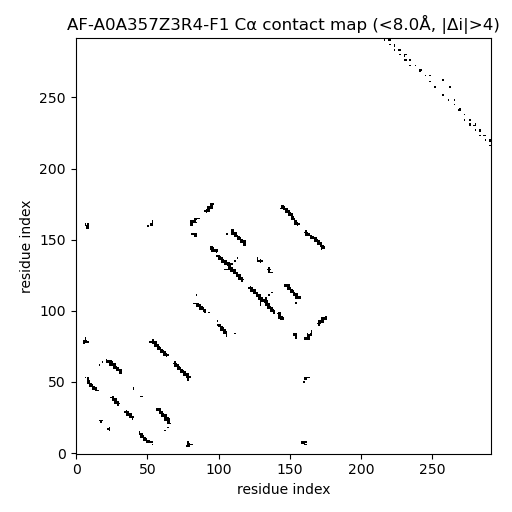 C . ILE A 1 139 ? -1.134 10.145 0.704 1.00 97.81 139 ILE A C 1
ATOM 1092 O O . ILE A 1 139 ? -1.624 10.149 -0.425 1.00 97.81 139 ILE A O 1
ATOM 1096 N N . LEU A 1 140 ? -1.443 9.230 1.625 1.00 97.38 140 LEU A N 1
ATOM 1097 C CA . LEU A 1 140 ? -2.482 8.232 1.388 1.00 97.38 140 LEU A CA 1
ATOM 1098 C C . LEU A 1 140 ? -3.848 8.946 1.307 1.00 97.38 140 LEU A C 1
ATOM 1100 O O . LEU A 1 140 ? -4.188 9.653 2.259 1.00 97.38 140 LEU A O 1
ATOM 1104 N N . PRO A 1 141 ? -4.623 8.791 0.211 1.00 95.31 141 PRO A N 1
ATOM 1105 C CA . PRO A 1 141 ? -5.900 9.495 0.057 1.00 95.31 141 PRO A CA 1
ATOM 1106 C C . PRO A 1 141 ? -6.931 9.098 1.117 1.00 95.31 141 PRO A C 1
ATOM 1108 O O . PRO A 1 141 ? -7.639 9.948 1.657 1.00 95.31 141 PRO A O 1
ATOM 1111 N N . ASP A 1 142 ? -6.980 7.805 1.437 1.00 93.62 142 ASP A N 1
ATOM 1112 C CA . ASP A 1 142 ? -7.878 7.262 2.447 1.00 93.62 142 ASP A CA 1
ATOM 1113 C C . ASP A 1 142 ? -7.306 7.456 3.854 1.00 93.62 142 ASP A C 1
ATOM 1115 O O . ASP A 1 142 ? -6.100 7.344 4.096 1.00 93.62 142 ASP A O 1
ATOM 1119 N N . LYS A 1 143 ? -8.200 7.689 4.818 1.00 92.69 143 LYS A N 1
ATOM 1120 C CA . LYS A 1 143 ? -7.838 7.682 6.235 1.00 92.69 143 LYS A CA 1
ATOM 1121 C C . LYS A 1 143 ? -7.347 6.301 6.645 1.00 92.69 143 LYS A C 1
ATOM 1123 O O . LYS A 1 143 ? -7.969 5.292 6.307 1.00 92.69 143 LYS A O 1
ATOM 1128 N N . VAL A 1 144 ? -6.260 6.257 7.414 1.00 94.75 144 VAL A N 1
ATOM 1129 C CA . VAL A 1 144 ? -5.737 4.972 7.877 1.00 94.75 144 VAL A CA 1
ATOM 1130 C C . VAL A 1 144 ? -6.667 4.348 8.900 1.00 94.75 144 VAL A C 1
ATOM 1132 O O . VAL A 1 144 ? -7.126 5.002 9.827 1.00 94.75 144 VAL A O 1
ATOM 1135 N N . GLN A 1 145 ? -6.925 3.063 8.738 1.00 93.19 145 GLN A N 1
ATOM 1136 C CA . GLN A 1 145 ? -7.608 2.233 9.725 1.00 93.19 145 GLN A CA 1
ATOM 1137 C C . GLN A 1 145 ? -6.591 1.454 10.553 1.00 93.19 145 GLN A C 1
ATOM 1139 O O . GLN A 1 145 ? -5.477 1.239 10.079 1.00 93.19 145 GLN A O 1
ATOM 1144 N N . ASN A 1 146 ? -6.993 0.972 11.729 1.00 93.75 146 ASN A N 1
ATOM 1145 C CA . ASN A 1 146 ? -6.192 0.060 12.548 1.00 93.75 146 ASN A CA 1
ATOM 1146 C C . ASN A 1 146 ? -5.590 -1.095 11.713 1.00 93.75 146 ASN A C 1
ATOM 1148 O O . ASN A 1 146 ? -6.301 -1.705 10.906 1.00 93.75 146 ASN A O 1
ATOM 1152 N N . GLY A 1 147 ? -4.297 -1.368 11.906 1.00 94.75 147 GLY A N 1
ATOM 1153 C CA . GLY A 1 147 ? -3.541 -2.388 11.169 1.00 94.75 147 GLY A CA 1
ATOM 1154 C C . GLY A 1 147 ? -2.090 -1.988 10.881 1.00 94.75 147 GLY A C 1
ATOM 1155 O O . GLY A 1 147 ? -1.627 -0.911 11.268 1.00 94.75 147 GLY A O 1
ATOM 1156 N N . ILE A 1 148 ? -1.359 -2.861 10.188 1.00 97.19 148 ILE A N 1
ATOM 1157 C CA . ILE A 1 148 ? 0.044 -2.647 9.810 1.00 97.19 148 ILE A CA 1
ATOM 1158 C C . ILE A 1 148 ? 0.117 -2.253 8.337 1.00 97.19 148 ILE A C 1
ATOM 1160 O O . ILE A 1 148 ? -0.243 -3.031 7.463 1.00 97.19 148 ILE A O 1
ATOM 1164 N N . TYR A 1 149 ? 0.648 -1.074 8.031 1.00 97.75 149 TYR A N 1
ATOM 1165 C CA . TYR A 1 149 ? 0.848 -0.629 6.653 1.00 97.75 149 TYR A CA 1
ATOM 1166 C C . TYR A 1 149 ? 2.306 -0.830 6.261 1.00 97.75 149 TYR A C 1
ATOM 1168 O O . TYR A 1 149 ? 3.209 -0.332 6.927 1.00 97.75 149 TYR A O 1
ATOM 1176 N N . SER A 1 150 ? 2.536 -1.540 5.162 1.00 97.81 150 SER A N 1
ATOM 1177 C CA . SER A 1 150 ? 3.838 -1.667 4.511 1.00 97.81 150 SER A CA 1
ATOM 1178 C C . SER A 1 150 ? 3.848 -0.835 3.235 1.00 97.81 150 SER A C 1
ATOM 1180 O O . SER A 1 150 ? 3.036 -1.073 2.341 1.00 97.81 150 SER A O 1
ATOM 1182 N N . LEU A 1 151 ? 4.769 0.128 3.149 1.00 97.81 151 LEU A N 1
ATOM 1183 C CA . LEU A 1 151 ? 4.913 1.023 2.004 1.00 97.81 151 LEU A CA 1
ATOM 1184 C C . LEU A 1 151 ? 6.302 0.921 1.387 1.00 97.81 151 LEU A C 1
ATOM 1186 O O . LEU A 1 151 ? 7.308 1.029 2.085 1.00 97.81 151 LEU A O 1
ATOM 1190 N N . TRP A 1 152 ? 6.368 0.781 0.073 1.00 98.19 152 TRP A N 1
ATOM 1191 C CA . TRP A 1 152 ? 7.616 0.877 -0.679 1.00 98.19 152 TRP A CA 1
ATOM 1192 C C . TRP A 1 152 ? 7.379 1.604 -1.995 1.00 98.19 152 TRP A C 1
ATOM 1194 O O . TRP A 1 152 ? 6.241 1.751 -2.444 1.00 98.19 152 TRP A O 1
ATOM 1204 N N . PHE A 1 153 ? 8.458 2.091 -2.593 1.00 98.25 153 PHE A N 1
ATOM 1205 C CA . PHE A 1 153 ? 8.394 3.021 -3.710 1.00 98.25 153 PHE A CA 1
ATOM 1206 C C . PHE A 1 153 ? 9.325 2.580 -4.829 1.00 98.25 153 PHE A C 1
ATOM 1208 O O . PHE A 1 153 ? 10.409 2.070 -4.564 1.00 98.25 153 PHE A O 1
ATOM 1215 N N . TYR A 1 154 ? 8.947 2.817 -6.079 1.00 97.75 154 TYR A N 1
ATOM 1216 C CA . TYR A 1 154 ? 9.887 2.777 -7.197 1.00 97.75 154 TYR A CA 1
ATOM 1217 C C . 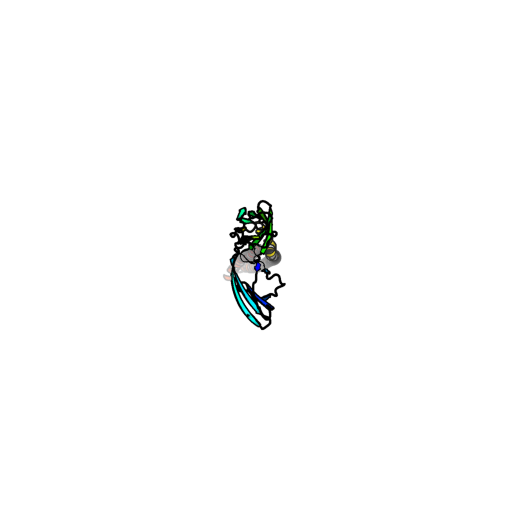TYR A 1 154 ? 9.730 4.021 -8.069 1.00 97.75 154 TYR A C 1
ATOM 1219 O O . TYR A 1 154 ? 8.654 4.612 -8.151 1.00 97.75 154 TYR A O 1
ATOM 1227 N N . ALA A 1 155 ? 10.825 4.436 -8.691 1.00 97.19 155 ALA A N 1
ATOM 1228 C CA . ALA A 1 155 ? 10.874 5.545 -9.628 1.00 97.19 155 ALA A CA 1
ATOM 1229 C C . ALA A 1 155 ? 10.539 5.067 -11.045 1.00 97.19 155 ALA A C 1
ATOM 1231 O O . ALA A 1 155 ? 10.918 3.960 -11.436 1.00 97.19 155 ALA A O 1
ATOM 1232 N N . LEU A 1 156 ? 9.856 5.921 -11.801 1.00 95.50 156 LEU A N 1
ATOM 1233 C CA . LEU A 1 156 ? 9.525 5.754 -13.208 1.00 95.50 156 LEU A CA 1
ATOM 1234 C C . LEU A 1 156 ? 9.861 7.058 -13.940 1.00 95.50 156 LEU A C 1
ATOM 1236 O O . LEU A 1 156 ? 9.259 8.098 -13.665 1.00 95.50 156 LEU A O 1
ATOM 1240 N N . ASP A 1 157 ? 10.833 7.012 -14.849 1.00 92.50 157 ASP A N 1
ATOM 1241 C CA . ASP A 1 157 ? 11.180 8.175 -15.668 1.00 92.50 157 ASP A CA 1
ATOM 1242 C C . ASP A 1 157 ? 10.215 8.361 -16.855 1.00 92.50 157 ASP A C 1
ATOM 1244 O O . ASP A 1 157 ? 9.350 7.531 -17.134 1.00 92.50 157 ASP A O 1
ATOM 1248 N N . ASN A 1 158 ? 10.389 9.456 -17.598 1.00 88.50 158 ASN A N 1
ATOM 1249 C CA . ASN A 1 158 ? 9.567 9.775 -18.773 1.00 88.50 158 ASN A CA 1
ATOM 1250 C C . ASN A 1 158 ? 9.774 8.815 -19.964 1.00 88.50 158 ASN A C 1
ATOM 1252 O O . ASN A 1 158 ? 9.137 8.980 -21.002 1.00 88.50 158 ASN A O 1
ATOM 1256 N N . ARG A 1 159 ? 10.685 7.843 -19.843 1.00 89.00 159 ARG A N 1
ATOM 1257 C CA . ARG A 1 159 ? 11.036 6.834 -20.855 1.00 89.00 159 ARG A CA 1
ATOM 1258 C C . ARG A 1 159 ? 10.599 5.431 -20.415 1.00 89.00 159 ARG A C 1
ATOM 1260 O O . ARG A 1 159 ? 11.096 4.437 -20.940 1.00 89.00 159 ARG A O 1
ATOM 1267 N N . ASP A 1 160 ? 9.702 5.346 -19.433 1.00 89.31 160 ASP A N 1
ATOM 1268 C CA . ASP A 1 160 ? 9.221 4.107 -18.813 1.00 89.31 160 ASP A CA 1
ATOM 1269 C C . ASP A 1 160 ? 10.314 3.280 -18.097 1.00 89.31 160 ASP A C 1
ATOM 1271 O O . ASP A 1 160 ? 10.090 2.118 -17.746 1.00 89.31 160 ASP A O 1
ATOM 1275 N N . SER A 1 161 ? 11.496 3.858 -17.861 1.00 92.75 161 SER A N 1
ATOM 1276 C CA . SER A 1 161 ? 12.611 3.221 -17.151 1.00 92.75 161 SER A CA 1
ATOM 1277 C C . SER A 1 161 ? 12.322 3.192 -15.658 1.00 92.75 161 SER A C 1
ATOM 1279 O O . SER A 1 161 ? 11.858 4.181 -15.085 1.00 92.75 161 SER A O 1
ATOM 1281 N N . ARG A 1 162 ? 12.591 2.054 -15.014 1.00 95.38 162 ARG A N 1
ATOM 1282 C CA . ARG A 1 162 ? 12.175 1.794 -13.629 1.00 95.38 162 ARG A CA 1
ATOM 1283 C C . ARG A 1 162 ? 13.366 1.640 -12.701 1.00 95.38 162 ARG A C 1
ATOM 1285 O O . ARG A 1 162 ? 14.401 1.097 -13.085 1.00 95.38 162 ARG A O 1
ATOM 1292 N N . SER A 1 163 ? 13.205 2.062 -11.453 1.00 96.50 163 SER A N 1
ATOM 1293 C CA . SER A 1 163 ? 14.107 1.634 -10.385 1.00 96.50 163 SER A CA 1
ATOM 1294 C C . SER A 1 163 ? 13.718 0.263 -9.847 1.00 96.50 163 SER A C 1
ATOM 1296 O O . SER A 1 163 ? 12.601 -0.218 -10.049 1.00 96.50 163 SER A O 1
ATOM 1298 N N . LEU A 1 164 ? 14.615 -0.329 -9.061 1.00 95.38 164 LEU A N 1
ATOM 1299 C CA . LEU A 1 164 ? 14.193 -1.347 -8.103 1.00 95.38 164 LEU A CA 1
ATOM 1300 C C . LEU A 1 164 ? 13.294 -0.720 -7.017 1.00 95.38 164 LEU A C 1
ATOM 1302 O O . LEU A 1 164 ? 13.396 0.488 -6.761 1.00 95.38 164 LEU A O 1
ATOM 1306 N N . PRO A 1 165 ? 12.423 -1.516 -6.373 1.00 96.56 165 PRO A N 1
ATOM 1307 C CA . PRO A 1 165 ? 11.687 -1.083 -5.192 1.00 96.56 165 PRO A CA 1
ATOM 1308 C C . PRO A 1 165 ? 12.613 -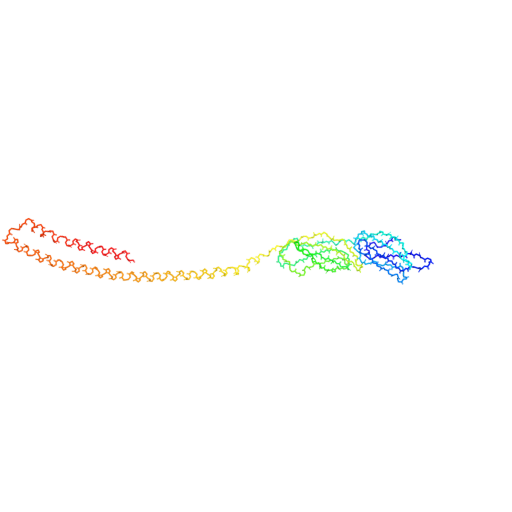0.631 -4.056 1.00 96.56 165 PRO A C 1
ATOM 1310 O O . PRO A 1 165 ? 13.661 -1.233 -3.820 1.00 96.56 165 PRO A O 1
ATOM 1313 N N . SER A 1 166 ? 12.199 0.399 -3.323 1.00 97.25 166 SER A N 1
ATOM 1314 C CA . SER A 1 166 ? 12.810 0.805 -2.059 1.00 97.25 166 SER A CA 1
ATOM 1315 C C . SER A 1 166 ? 12.604 -0.260 -0.981 1.00 97.25 166 SER A C 1
ATOM 1317 O O . SER A 1 166 ? 11.756 -1.149 -1.102 1.00 97.25 166 SER A O 1
ATOM 1319 N N . GLU A 1 167 ? 13.305 -0.110 0.142 1.00 96.19 167 GLU A N 1
ATOM 1320 C CA . GLU A 1 167 ? 12.978 -0.863 1.351 1.00 96.19 167 GLU A CA 1
ATOM 1321 C C . GLU A 1 167 ? 11.534 -0.591 1.804 1.00 96.19 167 GLU A C 1
ATOM 1323 O O . GLU A 1 167 ? 10.966 0.481 1.548 1.00 96.19 167 GLU A O 1
ATOM 1328 N N . LYS A 1 168 ? 10.937 -1.586 2.472 1.00 97.12 168 LYS A N 1
ATOM 1329 C CA . LYS A 1 168 ? 9.586 -1.481 3.028 1.00 97.12 168 LYS A CA 1
ATOM 1330 C C . LYS A 1 168 ? 9.606 -0.643 4.303 1.00 97.12 168 LYS A C 1
ATOM 1332 O O . LYS A 1 168 ? 10.279 -0.978 5.272 1.00 97.12 168 LYS A O 1
ATOM 1337 N N . ASN A 1 169 ? 8.789 0.398 4.318 1.00 96.88 169 ASN A N 1
ATOM 1338 C CA . ASN A 1 169 ? 8.534 1.257 5.463 1.00 96.88 169 ASN A CA 1
ATOM 1339 C C . ASN A 1 169 ? 7.277 0.750 6.161 1.00 96.88 169 ASN A C 1
ATOM 1341 O O . ASN A 1 169 ? 6.201 0.723 5.561 1.00 96.88 169 ASN A O 1
ATOM 1345 N N . ILE A 1 170 ? 7.429 0.310 7.407 1.00 97.31 170 ILE A N 1
ATOM 1346 C CA . ILE A 1 170 ? 6.352 -0.299 8.188 1.00 97.31 170 ILE A CA 1
ATOM 1347 C C . ILE A 1 170 ? 5.786 0.747 9.147 1.00 97.31 170 ILE A C 1
ATOM 1349 O O . ILE A 1 170 ? 6.533 1.384 9.893 1.00 97.31 170 ILE A O 1
ATOM 1353 N N . ILE A 1 171 ? 4.466 0.912 9.121 1.00 97.50 171 ILE A N 1
ATOM 1354 C CA . ILE A 1 171 ? 3.725 1.880 9.927 1.00 97.50 171 ILE A CA 1
ATOM 1355 C C . ILE A 1 171 ? 2.634 1.140 10.699 1.00 97.50 171 ILE A C 1
ATOM 1357 O O . ILE A 1 171 ? 1.748 0.527 10.107 1.00 97.50 171 ILE A O 1
ATOM 1361 N N . GLU A 1 172 ? 2.693 1.205 12.027 1.00 97.12 172 GLU A N 1
ATOM 1362 C CA . GLU A 1 172 ? 1.684 0.620 12.914 1.00 97.12 172 GLU A CA 1
ATOM 1363 C C . GLU A 1 172 ? 0.569 1.637 13.192 1.00 97.12 172 GLU A C 1
ATOM 1365 O O . GLU A 1 172 ? 0.795 2.665 13.842 1.00 97.12 172 GLU A O 1
ATOM 1370 N N . VAL A 1 173 ? -0.646 1.351 12.730 1.00 96.44 173 VAL A N 1
ATOM 1371 C CA . VAL A 1 173 ? -1.821 2.190 12.976 1.00 96.44 173 VAL A CA 1
ATOM 1372 C C . VAL A 1 173 ? -2.620 1.588 14.119 1.00 96.44 173 VAL A C 1
ATOM 1374 O O . VAL A 1 173 ? -3.145 0.488 13.991 1.00 96.44 173 VAL A O 1
ATOM 1377 N N . LYS A 1 174 ? -2.715 2.315 15.232 1.00 93.25 174 LYS A N 1
ATOM 1378 C CA . LYS A 1 174 ? -3.413 1.897 16.453 1.00 93.25 174 LYS A CA 1
ATOM 1379 C C . LYS A 1 174 ? -4.870 2.361 16.430 1.00 93.25 174 LYS A C 1
ATOM 1381 O O . LYS A 1 174 ? -5.158 3.408 15.848 1.00 93.25 174 LYS A O 1
ATOM 1386 N N . PRO A 1 175 ? -5.805 1.647 17.075 1.00 87.25 175 PRO A N 1
ATOM 1387 C CA . PRO A 1 175 ? -7.182 2.115 17.179 1.00 87.25 175 PRO A CA 1
ATOM 1388 C C . PRO A 1 175 ? -7.242 3.429 17.972 1.00 87.25 175 PRO A C 1
ATOM 1390 O O . PRO A 1 175 ? -6.484 3.633 18.924 1.00 87.25 175 PRO A O 1
ATOM 1393 N N . THR A 1 176 ? -8.141 4.338 17.592 1.00 78.12 176 THR A N 1
ATOM 1394 C CA . THR A 1 176 ? -8.407 5.544 18.383 1.00 78.12 176 THR A CA 1
ATOM 1395 C C . THR A 1 176 ? -9.267 5.197 19.592 1.00 78.12 176 THR A C 1
ATOM 1397 O O . THR A 1 176 ? -10.231 4.444 19.500 1.00 78.12 176 THR A O 1
ATOM 1400 N N . GLN A 1 177 ? -8.956 5.794 20.747 1.00 64.94 177 GLN A N 1
ATOM 1401 C CA . GLN A 1 177 ? -9.664 5.526 22.012 1.00 64.94 177 GLN A CA 1
ATOM 1402 C C . GLN A 1 177 ? -11.164 5.906 21.980 1.00 64.94 177 GLN A C 1
ATOM 1404 O O . GLN A 1 177 ? -11.920 5.528 22.874 1.00 64.94 177 GLN A O 1
ATOM 1409 N N . LEU A 1 178 ? -11.609 6.632 20.949 1.00 54.78 178 LEU A N 1
ATOM 1410 C CA . LEU A 1 178 ? -12.995 7.067 20.746 1.00 54.78 178 LEU A CA 1
ATOM 1411 C C . LEU A 1 178 ? -13.912 5.979 20.164 1.00 54.78 178 LEU A C 1
ATOM 1413 O O . LEU A 1 178 ? -15.119 6.032 20.397 1.00 54.78 178 LEU A O 1
ATOM 1417 N N . GLU A 1 179 ? -13.375 4.960 19.485 1.00 52.75 179 GLU A N 1
ATOM 1418 C CA . GLU A 1 179 ? -14.189 3.846 18.966 1.00 52.75 179 GLU A CA 1
ATOM 1419 C C . GLU A 1 179 ? -14.743 2.952 20.094 1.00 52.75 179 GLU A C 1
ATOM 1421 O O . GLU A 1 179 ? -15.759 2.284 19.919 1.00 52.75 179 GLU A O 1
ATOM 1426 N N . SER A 1 180 ? -14.176 3.031 21.303 1.00 49.84 180 SER A N 1
ATOM 1427 C CA . SER A 1 180 ? -14.709 2.375 22.507 1.00 49.84 180 SER A CA 1
ATOM 1428 C C . SER A 1 180 ? -16.002 3.003 23.044 1.00 49.84 180 SER A C 1
ATOM 1430 O O . SER A 1 180 ? -16.697 2.362 23.829 1.00 49.84 180 SER A O 1
ATOM 1432 N N . ALA A 1 181 ? -16.330 4.247 22.672 1.00 52.06 181 ALA A N 1
ATOM 1433 C CA . ALA A 1 181 ? -17.480 4.969 23.228 1.00 52.06 181 ALA A CA 1
ATOM 1434 C C . ALA A 1 181 ? -18.765 4.807 22.394 1.00 52.06 181 ALA A C 1
ATOM 1436 O O . ALA A 1 181 ? -19.864 4.872 22.942 1.00 52.06 181 ALA A O 1
ATOM 1437 N N . GLY A 1 182 ? -18.643 4.586 21.080 1.00 52.78 182 GLY A N 1
ATOM 1438 C CA . GLY A 1 182 ? -19.775 4.615 20.143 1.00 52.78 182 GLY A CA 1
ATOM 1439 C C . GLY A 1 182 ? -20.536 3.297 19.964 1.00 52.78 182 GLY A C 1
ATOM 1440 O O . GLY A 1 182 ? -21.695 3.322 19.561 1.00 52.78 182 GLY A O 1
ATOM 1441 N N . PHE A 1 183 ? -19.931 2.151 20.284 1.00 52.44 183 PHE A N 1
ATOM 1442 C CA . PHE A 1 183 ? -20.515 0.834 19.985 1.00 52.44 183 PHE A CA 1
ATOM 1443 C C . PHE A 1 183 ? -21.296 0.178 21.135 1.00 52.44 183 PHE A C 1
ATOM 1445 O O . PHE A 1 183 ? -21.894 -0.872 20.933 1.00 52.44 183 PHE A O 1
ATOM 1452 N N . TRP A 1 184 ? -21.392 0.796 22.317 1.00 53.62 184 TRP A N 1
ATOM 1453 C CA . TRP A 1 184 ? -22.162 0.205 23.423 1.00 53.62 184 TRP A CA 1
ATOM 1454 C C . TRP A 1 184 ? -23.674 0.457 23.355 1.00 53.62 184 TRP A C 1
ATOM 1456 O O . TRP A 1 184 ? -24.395 -0.078 24.187 1.00 53.62 184 TRP A O 1
ATOM 1466 N N . LEU A 1 185 ? -24.205 1.239 22.406 1.00 53.44 185 LEU A N 1
ATOM 1467 C CA . LEU A 1 185 ? -25.648 1.531 22.408 1.00 53.44 185 LEU A CA 1
ATOM 1468 C C . LEU A 1 185 ? -26.530 0.424 21.809 1.00 53.44 185 LEU A C 1
ATOM 1470 O O . LEU A 1 185 ? -27.680 0.308 22.235 1.00 53.44 185 LEU A O 1
ATOM 1474 N N . SER A 1 186 ? -26.046 -0.391 20.863 1.00 61.41 186 SER A N 1
ATOM 1475 C CA . SER A 1 186 ? -26.913 -1.383 20.200 1.00 61.41 186 SER A CA 1
ATOM 1476 C C . SER A 1 186 ? -27.226 -2.582 21.095 1.00 61.41 186 SER A C 1
ATOM 1478 O O . SER A 1 186 ? -28.383 -2.991 21.189 1.00 61.41 186 SER A O 1
ATOM 1480 N N . ASP A 1 187 ? -26.228 -3.097 21.814 1.00 62.53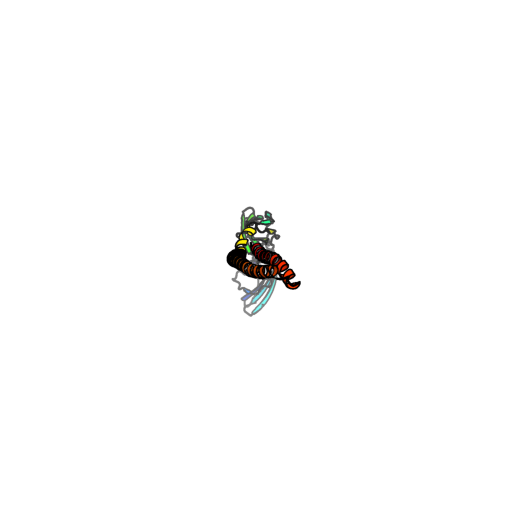 187 ASP A N 1
ATOM 1481 C CA . ASP A 1 187 ? -26.397 -4.312 22.621 1.00 62.53 187 ASP A CA 1
ATOM 1482 C C . ASP A 1 187 ? -26.985 -4.009 24.003 1.00 62.53 187 ASP A C 1
ATOM 1484 O O . ASP A 1 187 ? -27.774 -4.786 24.547 1.00 62.53 187 ASP A O 1
ATOM 1488 N N . VAL A 1 188 ? -26.674 -2.834 24.557 1.00 66.88 188 VAL A N 1
ATOM 1489 C CA . VAL A 1 188 ? -27.182 -2.410 25.867 1.00 66.88 188 VAL A CA 1
ATOM 1490 C C . VAL A 1 188 ? -28.696 -2.195 25.829 1.00 66.88 188 VAL A C 1
ATOM 1492 O O . VAL A 1 188 ? -29.386 -2.532 26.792 1.00 66.88 188 VAL A O 1
ATOM 1495 N N . LEU A 1 189 ? -29.249 -1.716 24.711 1.00 70.44 189 LEU A N 1
ATOM 1496 C CA . LEU A 1 189 ? -30.691 -1.494 24.595 1.00 70.44 189 LEU A CA 1
ATOM 1497 C C . LEU A 1 189 ? -31.487 -2.812 24.620 1.00 70.44 189 LEU A C 1
ATOM 1499 O O . LEU A 1 189 ? -32.555 -2.867 25.232 1.00 70.44 189 LEU A O 1
ATOM 1503 N N . SER A 1 190 ? -30.936 -3.885 24.039 1.00 79.06 190 SER A N 1
ATOM 1504 C CA . SER A 1 190 ? -31.553 -5.221 24.028 1.00 79.06 190 SER A CA 1
ATOM 1505 C C . SER A 1 190 ? -31.654 -5.845 25.427 1.00 79.06 190 SER A C 1
ATOM 1507 O O . SER A 1 190 ? -32.564 -6.625 25.687 1.00 79.06 190 SER A O 1
ATOM 1509 N N . ILE A 1 191 ? -30.767 -5.469 26.356 1.00 83.19 191 ILE A N 1
ATOM 1510 C CA . ILE A 1 191 ? -30.752 -5.981 27.739 1.00 83.19 191 ILE A CA 1
ATOM 1511 C C . ILE A 1 191 ? -31.514 -5.048 28.690 1.00 83.19 191 ILE A C 1
ATOM 1513 O O . ILE A 1 191 ? -32.265 -5.512 29.549 1.00 83.19 191 ILE A O 1
ATOM 1517 N N . ILE A 1 192 ? -31.359 -3.728 28.543 1.00 85.12 192 ILE A N 1
ATOM 1518 C CA . ILE A 1 192 ? -31.968 -2.752 29.457 1.00 85.12 192 ILE A CA 1
ATOM 1519 C C . ILE A 1 192 ? -33.492 -2.724 29.323 1.00 85.12 192 ILE A C 1
ATOM 1521 O O . ILE A 1 192 ? -34.189 -2.700 30.338 1.00 85.12 192 ILE A O 1
ATOM 1525 N N . VAL A 1 193 ? -34.030 -2.752 28.100 1.00 88.50 193 VAL A N 1
ATOM 1526 C CA . VAL A 1 193 ? -35.485 -2.708 27.873 1.00 88.50 193 VAL A CA 1
ATOM 1527 C C . VAL A 1 193 ? -36.218 -3.880 28.552 1.00 88.50 193 VAL A C 1
ATOM 1529 O O . VAL A 1 193 ? -37.150 -3.612 29.319 1.00 88.50 193 VAL A O 1
ATOM 1532 N N . PRO A 1 194 ? -35.821 -5.160 28.373 1.00 93.06 194 PRO A N 1
ATOM 1533 C CA . PRO A 1 194 ? -36.466 -6.259 29.086 1.00 93.06 194 PRO A CA 1
ATOM 1534 C C . PRO A 1 194 ? -36.200 -6.225 30.594 1.00 93.06 194 PRO A C 1
ATOM 1536 O O . PRO A 1 194 ? -37.097 -6.576 31.356 1.00 93.06 194 PRO A O 1
ATOM 1539 N N . LEU A 1 195 ? -35.032 -5.757 31.055 1.00 93.19 195 LEU A N 1
ATOM 1540 C CA . LEU A 1 195 ? -34.744 -5.629 32.488 1.00 93.19 195 LEU A CA 1
ATOM 1541 C C . LEU A 1 195 ? -35.688 -4.626 33.174 1.00 93.19 195 LEU A C 1
ATOM 1543 O O . LEU A 1 195 ? -36.245 -4.928 34.230 1.00 93.19 195 LEU A O 1
ATOM 1547 N N . ILE A 1 196 ? -35.927 -3.464 32.555 1.00 93.62 196 ILE A N 1
ATOM 1548 C CA . ILE A 1 196 ? -36.879 -2.461 33.057 1.00 93.62 196 ILE A CA 1
ATOM 1549 C C . ILE A 1 196 ? -38.300 -3.037 33.081 1.00 93.62 196 ILE A C 1
ATOM 1551 O O . ILE A 1 196 ? -39.005 -2.887 34.081 1.00 93.62 196 ILE A O 1
ATOM 1555 N N . ALA A 1 197 ? -38.714 -3.741 32.023 1.00 94.31 197 ALA A N 1
ATOM 1556 C CA . ALA A 1 197 ? -40.021 -4.398 31.981 1.00 94.31 197 ALA A CA 1
ATOM 1557 C C . ALA A 1 197 ? -40.186 -5.433 33.112 1.00 94.31 197 ALA A C 1
ATOM 1559 O O . ALA A 1 197 ? -41.248 -5.510 33.734 1.00 94.31 197 ALA A O 1
ATOM 1560 N N . LEU A 1 198 ? -39.124 -6.180 33.427 1.00 96.00 198 LEU A N 1
ATOM 1561 C CA . LEU A 1 198 ? -39.109 -7.185 34.491 1.00 96.00 198 LEU A CA 1
ATOM 1562 C C . LEU A 1 198 ? -39.185 -6.540 35.884 1.00 96.00 198 LEU A C 1
ATOM 1564 O O . LEU A 1 198 ? -39.936 -7.017 36.734 1.00 96.00 198 LEU A O 1
ATOM 1568 N N . ILE A 1 199 ? -38.497 -5.412 36.101 1.00 96.00 199 ILE A N 1
ATOM 1569 C CA . ILE A 1 199 ? -38.590 -4.626 37.344 1.00 96.00 199 ILE A CA 1
ATOM 1570 C C . ILE A 1 199 ? -40.012 -4.080 37.539 1.00 96.00 199 ILE A C 1
ATOM 1572 O O . ILE A 1 199 ? -40.573 -4.210 38.628 1.00 96.00 199 ILE A O 1
ATOM 1576 N N . ILE A 1 200 ? -40.629 -3.520 36.493 1.00 96.12 200 ILE A N 1
ATOM 1577 C CA . ILE A 1 200 ? -42.015 -3.021 36.553 1.00 96.12 200 ILE A CA 1
ATOM 1578 C C . ILE A 1 200 ? -42.986 -4.165 36.881 1.00 96.12 200 ILE A C 1
ATOM 1580 O O . ILE A 1 200 ? -43.863 -4.011 37.735 1.00 96.12 200 ILE A O 1
ATOM 1584 N N . LEU A 1 201 ? -42.810 -5.331 36.253 1.00 96.25 201 LEU A N 1
ATOM 1585 C CA . LEU A 1 201 ? -43.622 -6.517 36.523 1.00 96.25 201 LEU A CA 1
ATOM 1586 C C . LEU A 1 201 ? -43.457 -7.004 37.971 1.00 96.25 201 LEU A C 1
ATOM 1588 O O . LEU A 1 201 ? -44.455 -7.310 38.627 1.00 96.25 201 LEU A O 1
ATOM 1592 N N . LEU A 1 202 ? -42.230 -7.009 38.499 1.00 96.00 202 LEU A N 1
ATOM 1593 C CA . LEU A 1 202 ? -41.951 -7.370 39.890 1.00 96.00 202 LEU A CA 1
ATOM 1594 C C . LEU A 1 202 ? -42.661 -6.422 40.869 1.00 96.00 202 LEU A C 1
ATOM 1596 O O . LEU A 1 202 ? -43.320 -6.880 41.803 1.00 96.00 202 LEU A O 1
ATOM 1600 N N . ILE A 1 203 ? -42.594 -5.108 40.623 1.00 96.25 203 ILE A N 1
ATOM 1601 C CA . ILE A 1 203 ? -43.280 -4.095 41.441 1.00 96.25 203 ILE A CA 1
ATOM 1602 C C . ILE A 1 203 ? -44.797 -4.335 41.435 1.00 96.25 203 ILE A C 1
ATOM 1604 O O . ILE A 1 203 ? -45.427 -4.313 42.493 1.00 96.25 203 ILE A O 1
ATOM 1608 N N . LEU A 1 204 ? -45.395 -4.630 40.276 1.00 96.38 204 LEU A N 1
ATOM 1609 C CA . LEU A 1 204 ? -46.829 -4.930 40.174 1.00 96.38 204 LEU A CA 1
ATOM 1610 C C . LEU A 1 204 ? -47.230 -6.194 40.949 1.00 96.38 204 LEU A C 1
ATOM 1612 O O . LEU A 1 204 ? -48.283 -6.207 41.594 1.00 96.38 204 LEU A O 1
ATOM 1616 N N . VAL A 1 205 ? -46.402 -7.244 40.916 1.00 95.75 205 VAL A N 1
ATOM 1617 C CA . VAL A 1 205 ? -46.629 -8.478 41.687 1.00 95.75 205 VAL A CA 1
ATOM 1618 C C . VAL A 1 205 ? -46.568 -8.198 43.186 1.00 95.75 205 VAL A C 1
ATOM 1620 O O . VAL A 1 205 ? -47.466 -8.624 43.915 1.00 95.75 205 VAL A O 1
ATOM 1623 N N . ILE A 1 206 ? -45.570 -7.435 43.640 1.00 94.75 206 ILE A N 1
ATOM 1624 C CA . ILE A 1 206 ? -45.430 -7.045 45.050 1.00 94.75 206 ILE A CA 1
ATOM 1625 C C . ILE A 1 206 ? -46.645 -6.226 45.496 1.00 94.75 206 ILE A C 1
ATOM 1627 O O . ILE A 1 206 ? -47.262 -6.559 46.506 1.00 94.75 206 ILE A O 1
ATOM 1631 N N . LEU A 1 207 ? -47.053 -5.215 44.722 1.00 95.25 207 LEU A N 1
ATOM 1632 C CA . LEU A 1 207 ? -48.218 -4.382 45.039 1.00 95.25 207 LEU A CA 1
ATOM 1633 C C . LEU A 1 207 ? -49.511 -5.203 45.126 1.00 95.25 207 LEU A C 1
ATOM 1635 O O . LEU A 1 207 ? -50.286 -5.038 46.072 1.00 95.25 207 LEU A O 1
ATOM 1639 N N . ARG A 1 208 ? -49.744 -6.122 44.178 1.00 94.69 208 ARG A N 1
ATOM 1640 C CA . ARG A 1 208 ? -50.919 -7.007 44.219 1.00 94.69 208 ARG A CA 1
ATOM 1641 C C . ARG A 1 208 ? -50.875 -7.987 45.385 1.00 94.69 208 ARG A C 1
ATOM 1643 O O . ARG A 1 208 ? -51.906 -8.198 46.025 1.00 94.69 208 ARG A O 1
ATOM 1650 N N . GLY A 1 209 ? -49.711 -8.566 45.668 1.00 91.94 209 GLY A N 1
ATOM 1651 C CA . GLY A 1 209 ? -49.508 -9.449 46.814 1.00 91.94 209 GLY A CA 1
ATOM 1652 C C . GLY A 1 209 ? -49.811 -8.728 48.124 1.00 91.94 209 GLY A C 1
ATOM 1653 O O . GLY A 1 209 ? -50.610 -9.209 48.927 1.00 91.94 209 GLY A O 1
ATOM 1654 N N . TRP A 1 210 ? -49.265 -7.524 48.291 1.00 93.06 210 TRP A N 1
ATOM 1655 C CA . TRP A 1 210 ? -49.470 -6.707 49.483 1.00 93.06 210 TRP A CA 1
ATOM 1656 C C . TRP A 1 210 ? -50.934 -6.291 49.653 1.00 93.06 210 TRP A C 1
ATOM 1658 O O . TRP A 1 210 ? -51.490 -6.398 50.745 1.00 93.06 210 TRP A O 1
ATOM 1668 N N . HIS A 1 211 ? -51.611 -5.920 48.561 1.00 92.19 211 HIS A N 1
ATOM 1669 C CA . HIS A 1 211 ? -53.043 -5.625 48.592 1.00 92.19 211 HIS A CA 1
ATOM 1670 C C . HIS A 1 211 ? -53.883 -6.845 49.008 1.00 92.19 211 HIS A C 1
ATOM 1672 O O . HIS A 1 211 ? -54.759 -6.726 49.867 1.00 92.19 211 HIS A O 1
ATOM 1678 N N . LYS A 1 212 ? -53.594 -8.033 48.455 1.00 90.50 212 LYS A N 1
ATOM 1679 C CA . LYS A 1 212 ? -54.300 -9.278 48.803 1.00 90.50 212 LYS A CA 1
ATOM 1680 C C . LYS A 1 212 ? -54.087 -9.664 50.269 1.00 90.50 212 LYS A C 1
ATOM 1682 O O . LYS A 1 212 ? -55.052 -10.016 50.943 1.00 90.50 212 LYS A O 1
ATOM 1687 N N . ILE A 1 213 ? -52.856 -9.559 50.771 1.00 88.56 213 ILE A N 1
ATOM 1688 C CA . ILE A 1 213 ? -52.528 -9.833 52.178 1.00 88.56 213 ILE A CA 1
ATOM 1689 C C . ILE A 1 213 ? -53.253 -8.845 53.096 1.00 88.56 213 ILE A C 1
ATOM 1691 O O . ILE A 1 213 ? -53.887 -9.267 54.060 1.00 88.56 213 ILE A O 1
ATOM 1695 N N . ASN A 1 214 ? -53.248 -7.550 52.768 1.00 86.19 214 ASN A N 1
ATOM 1696 C CA . ASN A 1 214 ? -53.957 -6.543 53.559 1.00 86.19 214 ASN A CA 1
ATOM 1697 C C . ASN A 1 214 ? -55.473 -6.789 53.601 1.00 86.19 214 ASN A C 1
ATOM 1699 O O . ASN A 1 214 ? -56.102 -6.557 54.633 1.00 86.19 214 ASN A O 1
ATOM 1703 N N . MET A 1 215 ? -56.069 -7.286 52.514 1.00 84.75 215 MET A N 1
ATOM 1704 C CA . MET A 1 215 ? -57.484 -7.673 52.500 1.00 84.75 215 MET A CA 1
ATOM 1705 C C . MET A 1 215 ? -57.762 -8.899 53.379 1.00 84.75 215 MET A C 1
ATOM 1707 O O . MET A 1 215 ? -58.745 -8.903 54.120 1.00 84.75 215 MET A O 1
ATOM 1711 N N . LEU A 1 216 ? -56.889 -9.911 53.347 1.00 84.94 216 LEU A N 1
ATOM 1712 C CA . LEU A 1 216 ? -57.004 -11.097 54.202 1.00 84.94 216 LEU A CA 1
ATOM 1713 C C . LEU A 1 216 ? -56.857 -10.740 55.686 1.00 84.94 216 LEU A C 1
ATOM 1715 O O . LEU A 1 216 ? -57.710 -11.130 56.479 1.00 84.94 216 LEU A O 1
ATOM 1719 N N . LYS A 1 217 ? -55.859 -9.917 56.045 1.00 85.00 217 LYS A N 1
ATOM 1720 C CA . LYS A 1 217 ? -55.677 -9.405 57.415 1.00 85.00 217 LYS A CA 1
ATOM 1721 C C . LYS A 1 217 ? -56.931 -8.683 57.924 1.00 85.00 217 LYS A C 1
ATOM 1723 O O . LYS A 1 217 ? -57.357 -8.910 59.052 1.00 85.00 217 LYS A O 1
ATOM 1728 N N . LYS A 1 218 ? -57.569 -7.853 57.085 1.00 82.56 218 LYS A N 1
ATOM 1729 C CA . LYS A 1 218 ? -58.822 -7.159 57.443 1.00 82.56 218 LYS A CA 1
ATOM 1730 C C . LYS A 1 218 ? -59.989 -8.118 57.694 1.00 82.56 218 LYS A C 1
ATOM 1732 O O . LYS A 1 218 ? -60.751 -7.892 58.629 1.00 82.56 218 LYS A O 1
ATOM 1737 N N . LYS A 1 219 ? -60.146 -9.161 56.870 1.00 83.25 219 LYS A N 1
ATOM 1738 C CA . LYS A 1 219 ? -61.225 -10.150 57.040 1.00 83.25 219 LYS A CA 1
ATOM 1739 C C . LYS A 1 219 ? -61.027 -10.972 58.312 1.00 83.25 219 LYS A C 1
ATOM 1741 O O . LYS A 1 219 ? -61.977 -11.153 59.062 1.00 83.25 219 LYS A O 1
ATOM 1746 N N . LEU A 1 220 ? -59.791 -11.393 58.570 1.00 84.62 220 LEU A N 1
ATOM 1747 C CA . LEU A 1 220 ? -59.464 -12.244 59.707 1.00 84.62 220 LEU A CA 1
ATOM 1748 C C . LEU A 1 220 ? -59.652 -11.512 61.042 1.00 84.62 220 LEU A C 1
ATOM 1750 O O . LEU A 1 220 ? -60.281 -12.059 61.934 1.00 84.62 220 LEU A O 1
ATOM 1754 N N . ARG A 1 221 ? -59.251 -10.233 61.146 1.00 82.62 221 ARG A N 1
ATOM 1755 C CA . ARG A 1 221 ? -59.546 -9.409 62.339 1.00 82.62 221 ARG A CA 1
ATOM 1756 C C . ARG A 1 221 ? -61.040 -9.304 62.636 1.00 82.62 221 ARG A C 1
ATOM 1758 O O . ARG A 1 221 ? -61.442 -9.336 63.791 1.00 82.62 221 ARG A O 1
ATOM 1765 N N . LYS A 1 222 ? -61.869 -9.178 61.596 1.00 83.94 222 LYS A N 1
ATOM 1766 C CA . LYS A 1 222 ? -63.324 -9.122 61.767 1.00 83.94 222 LYS A CA 1
ATOM 1767 C C . LYS A 1 222 ? -63.875 -10.450 62.297 1.00 83.94 222 LYS A C 1
ATOM 1769 O O . LYS A 1 222 ? -64.710 -10.432 63.190 1.00 83.94 222 LYS A O 1
ATOM 1774 N N . GLU A 1 223 ? -63.401 -11.575 61.763 1.00 84.38 223 GLU A N 1
ATOM 1775 C CA . GLU A 1 223 ? -63.817 -12.913 62.209 1.00 84.38 223 GLU A CA 1
ATOM 1776 C C . GLU A 1 223 ? -63.345 -13.215 63.643 1.00 84.38 223 GLU A C 1
ATOM 1778 O O . GLU A 1 223 ? -64.126 -13.744 64.428 1.00 84.38 223 GLU A O 1
ATOM 1783 N N . VAL A 1 224 ? -62.122 -12.811 64.014 1.00 84.12 224 VAL A N 1
ATOM 1784 C CA . VAL A 1 224 ? -61.577 -12.940 65.381 1.00 84.12 224 VAL A CA 1
ATOM 1785 C C . VAL A 1 224 ? -62.403 -12.129 66.386 1.00 84.12 224 VAL A C 1
ATOM 1787 O O . VAL A 1 224 ? -62.843 -12.680 67.391 1.00 84.12 224 VAL A O 1
ATOM 1790 N N . PHE A 1 225 ? -62.735 -10.874 66.064 1.00 84.00 225 PHE A N 1
ATOM 1791 C CA . PHE A 1 225 ? -63.589 -10.031 66.910 1.00 84.00 225 PHE A CA 1
ATOM 1792 C C . PHE A 1 225 ? -65.019 -10.586 67.071 1.00 84.00 225 PHE A C 1
ATOM 1794 O O . PHE A 1 225 ? -65.618 -10.524 68.147 1.00 84.00 225 PHE A O 1
ATOM 1801 N N . GLU A 1 226 ? -65.603 -11.140 66.002 1.00 86.44 226 GLU A N 1
ATOM 1802 C CA . GLU A 1 226 ? -66.922 -11.785 66.068 1.00 86.44 226 GLU A CA 1
ATOM 1803 C C . GLU A 1 226 ? -66.891 -13.079 66.904 1.00 86.44 226 GLU A C 1
ATOM 1805 O O . GLU A 1 226 ? -67.834 -13.340 67.662 1.00 86.44 226 GLU A O 1
ATOM 1810 N N . ALA A 1 227 ? -65.811 -13.862 66.808 1.00 85.69 227 ALA A N 1
ATOM 1811 C CA . ALA A 1 227 ? -65.605 -15.075 67.595 1.00 85.69 227 ALA A CA 1
ATOM 1812 C C . ALA A 1 227 ? -65.427 -14.766 69.089 1.00 85.69 227 ALA A C 1
ATOM 1814 O O . ALA A 1 227 ? -66.107 -15.380 69.911 1.00 85.69 227 ALA A O 1
ATOM 1815 N N . GLU A 1 228 ? -64.607 -13.770 69.433 1.00 85.44 228 GLU A N 1
ATOM 1816 C CA . GLU A 1 228 ? -64.399 -13.299 70.809 1.00 85.44 228 GLU A CA 1
ATOM 1817 C C . GLU A 1 228 ? -65.725 -12.872 71.456 1.00 85.44 228 GLU A C 1
ATOM 1819 O O . GLU A 1 228 ? -66.116 -13.373 72.513 1.00 85.44 228 GLU A O 1
ATOM 1824 N N . LYS A 1 229 ? -66.495 -12.017 70.766 1.00 86.88 229 LYS A N 1
ATOM 1825 C CA . LYS A 1 229 ? -67.804 -11.552 71.247 1.00 86.88 229 LYS A CA 1
ATOM 1826 C C . LYS A 1 229 ? -68.792 -12.703 71.455 1.00 86.88 229 LYS A C 1
ATOM 1828 O O . LYS A 1 229 ? -69.601 -12.669 72.386 1.00 86.88 229 LYS A O 1
ATOM 1833 N N . THR A 1 230 ? -68.762 -13.701 70.574 1.00 89.50 230 THR A N 1
ATOM 1834 C CA . THR A 1 230 ? -69.634 -14.879 70.670 1.00 89.50 230 THR A CA 1
ATOM 1835 C C . THR A 1 230 ? -69.223 -15.779 71.832 1.00 89.50 230 THR A C 1
ATOM 1837 O O . THR A 1 230 ? -70.097 -16.223 72.577 1.00 89.50 230 THR A O 1
ATOM 1840 N N . ALA A 1 231 ? -67.919 -15.994 72.030 1.00 86.25 231 ALA A N 1
ATOM 1841 C CA . ALA A 1 231 ? -67.380 -16.746 73.157 1.00 86.25 231 ALA A CA 1
ATOM 1842 C C . ALA A 1 231 ? -67.776 -16.092 74.487 1.00 86.25 231 ALA A C 1
ATOM 1844 O O . ALA A 1 231 ? -68.384 -16.750 75.328 1.00 86.25 231 ALA A O 1
ATOM 1845 N N . HIS A 1 232 ? -67.556 -14.782 74.633 1.00 84.75 232 HIS A N 1
ATOM 1846 C CA . HIS A 1 232 ? -67.905 -14.045 75.850 1.00 84.75 232 HIS A CA 1
ATOM 1847 C C . HIS A 1 232 ? -69.404 -14.139 76.178 1.00 84.75 232 HIS A C 1
ATOM 1849 O O . HIS A 1 232 ? -69.798 -14.373 77.320 1.00 84.75 232 HIS A O 1
ATOM 1855 N N . LYS A 1 233 ? -70.271 -14.037 75.159 1.00 88.31 233 LYS A N 1
ATOM 1856 C CA . LYS A 1 233 ? -71.716 -14.230 75.341 1.00 88.31 233 LYS A CA 1
ATOM 1857 C C . LYS A 1 233 ? -72.057 -15.659 75.785 1.00 88.31 233 LYS A C 1
ATOM 1859 O O . LYS A 1 233 ? -72.876 -15.827 76.684 1.00 88.31 233 LYS A O 1
ATOM 1864 N N . ALA A 1 234 ? -71.441 -16.673 75.179 1.00 86.38 234 ALA A N 1
ATOM 1865 C CA . ALA A 1 234 ? -71.681 -18.070 75.531 1.00 86.38 234 ALA A CA 1
ATOM 1866 C C . ALA A 1 234 ? -71.250 -18.384 76.974 1.00 86.38 234 ALA A C 1
ATOM 1868 O O . ALA A 1 234 ? -71.997 -19.040 77.699 1.00 86.38 234 ALA A O 1
ATOM 1869 N N . PHE A 1 235 ? -70.097 -17.869 77.415 1.00 84.81 235 PHE A N 1
ATOM 1870 C CA . PHE A 1 235 ? -69.636 -18.004 78.800 1.00 84.81 235 PHE A CA 1
ATOM 1871 C C . PHE A 1 235 ? -70.526 -17.237 79.786 1.00 84.81 235 PHE A C 1
ATOM 1873 O O . PHE A 1 235 ? -70.859 -17.770 80.845 1.00 84.81 235 PHE A O 1
ATOM 1880 N N . ALA A 1 236 ? -71.012 -16.045 79.421 1.00 85.06 236 ALA A N 1
ATOM 1881 C CA . ALA A 1 236 ? -71.979 -15.304 80.232 1.00 85.06 236 ALA A CA 1
ATOM 1882 C C . ALA A 1 236 ? -73.302 -16.072 80.420 1.00 85.06 236 ALA A C 1
ATOM 1884 O O . ALA A 1 236 ? -73.796 -16.185 81.546 1.00 85.06 236 ALA A O 1
ATOM 1885 N N . ASP A 1 237 ? -73.852 -16.647 79.347 1.00 86.38 237 ASP A N 1
ATOM 1886 C CA . ASP A 1 237 ? -75.070 -17.466 79.405 1.00 86.38 237 ASP A CA 1
ATOM 1887 C C . ASP A 1 237 ? -74.842 -18.744 80.241 1.00 86.38 237 ASP A C 1
ATOM 1889 O O . ASP A 1 237 ? -75.680 -19.111 81.074 1.00 86.38 237 ASP A O 1
ATOM 1893 N N . LEU A 1 238 ? -73.680 -19.390 80.088 1.00 83.56 238 LEU A N 1
ATOM 1894 C CA . LEU A 1 238 ? -73.285 -20.573 80.860 1.00 83.56 238 LEU A CA 1
ATOM 1895 C C . LEU A 1 238 ? -73.149 -20.248 82.353 1.00 83.56 238 LEU A C 1
ATOM 1897 O O . LEU A 1 238 ? -73.642 -20.998 83.197 1.00 83.56 238 LEU A O 1
ATOM 1901 N N . ARG A 1 239 ? -72.575 -19.090 82.694 1.00 81.75 239 ARG A N 1
ATOM 1902 C CA . ARG A 1 239 ? -72.478 -18.589 84.071 1.00 81.75 239 ARG A CA 1
ATOM 1903 C C . ARG A 1 239 ? -73.850 -18.384 84.703 1.00 81.75 239 ARG A C 1
ATOM 1905 O O . ARG A 1 239 ? -74.040 -18.748 85.865 1.00 81.75 239 ARG A O 1
ATOM 1912 N N . VAL A 1 240 ? -74.818 -17.837 83.962 1.00 82.75 240 VAL A N 1
ATOM 1913 C CA . VAL A 1 240 ? -76.201 -17.691 84.447 1.00 82.75 240 VAL A CA 1
ATOM 1914 C C . VAL A 1 240 ? -76.796 -19.064 84.763 1.00 82.75 240 VAL A C 1
ATOM 1916 O O . VAL A 1 240 ? -77.237 -19.274 85.896 1.00 82.75 240 VAL A O 1
ATOM 1919 N N . GLN A 1 241 ? -76.729 -20.013 83.825 1.00 80.62 241 GLN A N 1
ATOM 1920 C CA . GLN A 1 241 ? -77.270 -21.367 84.011 1.00 80.62 241 GLN A CA 1
ATOM 1921 C C . GLN A 1 241 ? -76.605 -22.107 85.178 1.00 80.62 241 GLN A C 1
ATOM 1923 O O . GLN A 1 241 ? -77.285 -22.707 86.014 1.00 80.62 241 GLN A O 1
ATOM 1928 N N . VAL A 1 242 ? -75.279 -22.024 85.286 1.00 78.56 242 VAL A N 1
ATOM 1929 C CA . VAL A 1 242 ? -74.524 -22.643 86.379 1.00 78.56 242 VAL A CA 1
ATOM 1930 C C . VAL A 1 242 ? -74.871 -21.994 87.718 1.00 78.56 242 VAL A C 1
ATOM 1932 O O . VAL A 1 242 ? -75.097 -22.702 88.699 1.00 78.56 242 VAL A O 1
ATOM 1935 N N . SER A 1 243 ? -75.023 -20.668 87.772 1.00 74.81 243 SER A N 1
ATOM 1936 C CA . SER A 1 243 ? -75.436 -19.974 88.998 1.00 74.81 243 SER A CA 1
ATOM 1937 C C . SER A 1 243 ? -76.838 -20.382 89.471 1.00 74.81 243 SER A C 1
ATOM 1939 O O . SER A 1 243 ? -77.090 -20.467 90.677 1.00 74.81 243 SER A O 1
ATOM 1941 N N . GLU A 1 244 ? -77.757 -20.674 88.545 1.00 77.50 244 GLU A N 1
ATOM 1942 C CA . GLU A 1 244 ? -79.084 -21.200 88.867 1.00 77.50 244 GLU A CA 1
ATOM 1943 C C . GLU A 1 244 ? -79.009 -22.626 89.418 1.00 77.50 244 GLU A C 1
ATOM 1945 O O . GLU A 1 244 ? -79.630 -22.913 90.447 1.00 77.50 244 GLU A O 1
ATOM 1950 N N . GLN A 1 245 ? -78.199 -23.498 88.809 1.00 72.69 245 GLN A N 1
ATOM 1951 C CA . GLN A 1 245 ? -77.976 -24.859 89.310 1.00 72.69 245 GLN A CA 1
ATOM 1952 C C . GLN A 1 245 ? -77.331 -24.859 90.703 1.00 72.69 245 GLN A C 1
ATOM 1954 O O . GLN A 1 245 ? -77.788 -25.571 91.601 1.00 72.69 245 GLN A O 1
ATOM 1959 N N . VAL A 1 246 ? -76.342 -23.991 90.929 1.00 72.50 246 VAL A N 1
ATOM 1960 C CA . VAL A 1 246 ? -75.707 -23.793 92.240 1.00 72.50 246 VAL A CA 1
ATOM 1961 C C . VAL A 1 246 ? -76.727 -23.314 93.279 1.00 72.50 246 VAL A C 1
ATOM 1963 O O . VAL A 1 246 ? -76.770 -23.859 94.382 1.00 72.50 246 VAL A O 1
ATOM 1966 N N . LYS A 1 247 ? -77.619 -22.371 92.938 1.00 75.94 247 LYS A N 1
ATOM 1967 C CA . LYS A 1 247 ? -78.703 -21.920 93.838 1.00 75.94 247 LYS A CA 1
ATOM 1968 C C . LYS A 1 247 ? -79.678 -23.043 94.197 1.00 75.94 247 LYS A C 1
ATOM 1970 O O . LYS A 1 247 ? -80.146 -23.095 95.336 1.00 75.94 247 LYS A O 1
ATOM 1975 N N . ILE A 1 248 ? -80.004 -23.931 93.257 1.00 76.06 248 ILE A N 1
ATOM 1976 C CA . ILE A 1 248 ? -80.865 -25.098 93.514 1.00 76.06 248 ILE A CA 1
ATOM 1977 C C . ILE A 1 248 ? -80.177 -26.053 94.498 1.00 76.06 248 ILE A C 1
ATOM 1979 O O . ILE A 1 248 ? -80.784 -26.439 95.503 1.00 76.06 248 ILE A O 1
ATOM 1983 N N . LEU A 1 249 ? -78.901 -26.369 94.265 1.00 70.50 249 LEU A N 1
ATOM 1984 C CA . LEU A 1 249 ? -78.098 -27.221 95.149 1.00 70.50 249 LEU A CA 1
ATOM 1985 C C . LEU A 1 249 ? -77.905 -26.592 96.539 1.00 70.50 249 LEU A C 1
ATOM 1987 O O . LEU A 1 249 ? -78.010 -27.281 97.553 1.00 70.50 249 LEU A O 1
ATOM 1991 N N . GLN A 1 250 ? -77.724 -25.274 96.617 1.00 69.94 250 GLN A N 1
ATOM 1992 C CA . GLN A 1 250 ? -77.616 -24.536 97.877 1.00 69.94 250 GLN A CA 1
ATOM 1993 C C . GLN A 1 250 ? -78.948 -24.491 98.645 1.00 69.94 250 GLN A C 1
ATOM 1995 O O . GLN A 1 250 ? -78.974 -24.631 99.863 1.00 69.94 250 GLN A O 1
ATOM 2000 N N . ARG A 1 251 ? -80.097 -24.372 97.967 1.00 75.12 251 ARG A N 1
ATOM 2001 C CA . ARG A 1 251 ? -81.411 -24.513 98.629 1.00 75.12 251 ARG A CA 1
ATOM 2002 C C . ARG A 1 251 ? -81.636 -25.928 99.164 1.00 75.12 251 ARG A C 1
ATOM 2004 O O . ARG A 1 251 ? -82.254 -26.088 100.217 1.00 75.12 251 ARG A O 1
ATOM 2011 N N . ALA A 1 252 ? -81.139 -26.946 98.462 1.00 70.00 252 ALA A N 1
ATOM 2012 C CA . ALA A 1 252 ? -81.180 -28.327 98.932 1.00 70.00 252 ALA A CA 1
ATOM 2013 C C . ALA A 1 252 ? -80.264 -28.546 100.152 1.00 70.00 252 ALA A C 1
ATOM 2015 O O . ALA A 1 252 ? -80.669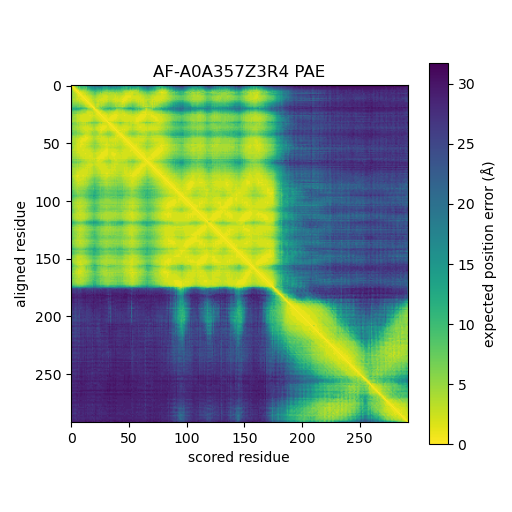 -29.239 101.084 1.00 70.00 252 ALA A O 1
ATOM 2016 N N . SER A 1 253 ? -79.091 -27.902 100.190 1.00 65.75 253 SER A N 1
ATOM 2017 C CA . SER A 1 253 ? -78.121 -28.003 101.293 1.00 65.75 253 SER A CA 1
ATOM 2018 C C . SER A 1 253 ? -78.619 -27.430 102.621 1.00 65.75 253 SER A C 1
ATOM 2020 O O . SER A 1 253 ? -78.262 -27.924 103.687 1.00 65.75 253 SER A O 1
ATOM 2022 N N . VAL A 1 254 ? -79.488 -26.418 102.565 1.00 69.62 254 VAL A N 1
ATOM 2023 C CA . VAL A 1 254 ? -80.133 -25.831 103.752 1.00 69.62 254 VAL A CA 1
ATOM 2024 C C . VAL A 1 254 ? -81.171 -26.783 104.360 1.00 69.62 254 VAL A C 1
ATOM 2026 O O . VAL A 1 254 ? -81.417 -26.746 105.562 1.00 69.62 254 VAL A O 1
ATOM 2029 N N . ARG A 1 255 ? -81.791 -27.647 103.545 1.00 67.75 255 ARG A N 1
ATOM 2030 C CA . ARG A 1 255 ? -82.869 -28.557 103.976 1.00 67.75 255 ARG A CA 1
ATOM 2031 C C . ARG A 1 255 ? -82.381 -29.958 104.348 1.00 67.75 255 ARG A C 1
ATOM 2033 O O . ARG A 1 255 ? -83.047 -30.637 105.123 1.00 67.75 255 ARG A O 1
ATOM 2040 N N . ARG A 1 256 ? -81.252 -30.407 103.794 1.00 68.50 256 ARG A N 1
ATOM 2041 C CA . ARG A 1 256 ? -80.639 -31.718 104.061 1.00 68.50 256 ARG A CA 1
ATOM 2042 C C . ARG A 1 256 ? -79.117 -31.636 103.944 1.00 68.50 256 ARG A C 1
ATOM 2044 O O . ARG A 1 256 ? -78.594 -30.832 103.180 1.00 68.50 256 ARG A O 1
ATOM 2051 N N . LYS A 1 257 ? -78.399 -32.518 104.646 1.00 69.50 257 LYS A N 1
ATOM 2052 C CA . LYS A 1 257 ? -76.940 -32.641 104.501 1.00 69.50 257 LYS A CA 1
ATOM 2053 C C . LYS A 1 257 ? -76.618 -33.120 103.079 1.00 69.50 257 LYS A C 1
ATOM 2055 O O . LYS A 1 257 ? -77.080 -34.189 102.686 1.00 69.50 257 LYS A O 1
ATOM 2060 N N . LEU A 1 258 ? -75.868 -32.317 102.322 1.00 67.06 258 LEU A N 1
ATOM 2061 C CA . LEU A 1 258 ? -75.431 -32.661 100.965 1.00 67.06 258 LEU A CA 1
ATOM 2062 C C . LEU A 1 258 ? -74.594 -33.941 100.966 1.00 67.06 258 LEU A C 1
ATOM 2064 O O . LEU A 1 258 ? -73.854 -34.214 101.921 1.00 67.06 258 LEU A O 1
ATOM 2068 N N . THR A 1 259 ? -74.675 -34.704 99.879 1.00 74.94 259 THR A N 1
ATOM 2069 C CA . THR A 1 259 ? -73.761 -35.828 99.661 1.00 74.94 259 THR A CA 1
ATOM 2070 C C . THR A 1 259 ? -72.341 -35.316 99.387 1.00 74.94 259 THR A C 1
ATOM 2072 O O . THR A 1 259 ? -72.119 -34.152 99.038 1.00 74.94 259 THR A O 1
ATOM 2075 N N . ARG A 1 260 ? -71.339 -36.188 99.562 1.00 72.88 260 ARG A N 1
ATOM 2076 C CA . ARG A 1 260 ? -69.928 -35.840 99.318 1.00 72.88 260 ARG A CA 1
ATOM 2077 C C . ARG A 1 260 ? -69.692 -35.381 97.872 1.00 72.88 260 ARG A C 1
ATOM 2079 O O . ARG A 1 260 ? -68.852 -34.515 97.653 1.00 72.88 260 ARG A O 1
ATOM 2086 N N . GLU A 1 261 ? -70.448 -35.929 96.923 1.00 72.44 261 GLU A N 1
ATOM 2087 C CA . GLU A 1 261 ? -70.377 -35.572 95.504 1.00 72.44 261 GLU A CA 1
ATOM 2088 C C . GLU A 1 261 ? -71.041 -34.219 95.217 1.00 72.44 261 GLU A C 1
ATOM 2090 O O . GLU A 1 261 ? -70.431 -33.377 94.566 1.00 72.44 261 GLU A O 1
ATOM 2095 N N . GLU A 1 262 ? -72.217 -33.939 95.793 1.00 67.56 262 GLU A N 1
ATOM 2096 C CA . GLU A 1 262 ? -72.913 -32.649 95.630 1.00 67.56 262 GLU A CA 1
ATOM 2097 C C . GLU A 1 262 ? -72.087 -31.469 96.171 1.00 67.56 262 GLU A C 1
ATOM 2099 O O . GLU A 1 262 ? -72.034 -30.414 95.545 1.00 67.56 262 GLU A O 1
ATOM 2104 N N . SER A 1 263 ? -71.403 -31.647 97.308 1.00 65.62 263 SER A N 1
ATOM 2105 C CA . SER A 1 263 ? -70.519 -30.623 97.892 1.00 65.62 263 SER A CA 1
ATOM 2106 C C . SER A 1 263 ? -69.272 -30.358 97.037 1.00 65.62 263 SER A C 1
ATOM 2108 O O . SER A 1 263 ? -68.820 -29.219 96.922 1.00 65.62 263 SER A O 1
ATOM 2110 N N . LYS A 1 264 ? -68.729 -31.407 96.405 1.00 72.81 264 LYS A N 1
ATOM 2111 C CA . LYS A 1 264 ? -67.571 -31.300 95.513 1.00 72.81 264 LYS A CA 1
ATOM 2112 C C . LYS A 1 264 ? -67.931 -30.542 94.230 1.00 72.81 264 LYS A C 1
ATOM 2114 O O . LYS A 1 264 ? -67.239 -29.591 93.882 1.00 72.81 264 LYS A O 1
ATOM 2119 N N . VAL A 1 265 ? -69.065 -30.882 93.614 1.00 70.88 265 VAL A N 1
ATOM 2120 C CA . VAL A 1 265 ? -69.591 -30.201 92.417 1.00 70.88 265 VAL A CA 1
ATOM 2121 C C . VAL A 1 265 ? -69.845 -28.717 92.687 1.00 70.88 265 VAL A C 1
ATOM 2123 O O . VAL A 1 265 ? -69.453 -27.878 91.889 1.00 70.88 265 VAL A O 1
ATOM 2126 N N . LEU A 1 266 ? -70.436 -28.369 93.834 1.00 66.12 266 LEU A N 1
ATOM 2127 C CA . LEU A 1 266 ? -70.748 -26.978 94.195 1.00 66.12 266 LEU A CA 1
ATOM 2128 C C . LEU A 1 266 ? -69.488 -26.103 94.338 1.00 66.12 266 LEU A C 1
ATOM 2130 O O . LEU A 1 266 ? -69.544 -24.904 94.080 1.00 66.12 266 LEU A O 1
ATOM 2134 N N . LYS A 1 267 ? -68.360 -26.703 94.739 1.00 66.81 267 LYS A N 1
ATOM 2135 C CA . LYS A 1 267 ? -67.074 -26.013 94.868 1.00 66.81 267 LYS A CA 1
ATOM 2136 C C . LYS A 1 267 ? -66.331 -25.910 93.528 1.00 66.81 267 LYS A C 1
ATOM 2138 O O . LYS A 1 267 ? -65.786 -24.856 93.234 1.00 66.81 267 LYS A O 1
ATOM 2143 N N . GLU A 1 268 ? -66.355 -26.964 92.711 1.00 69.19 268 GLU A N 1
ATOM 2144 C CA . GLU A 1 268 ? -65.626 -27.023 91.432 1.00 69.19 268 GLU A CA 1
ATOM 2145 C C . GLU A 1 268 ? -66.317 -26.227 90.301 1.00 69.19 268 GLU A C 1
ATOM 2147 O O . GLU A 1 268 ? -65.639 -25.581 89.506 1.00 69.19 268 GLU A O 1
ATOM 2152 N N . LEU A 1 269 ? -67.656 -26.189 90.234 1.00 66.44 269 LEU A N 1
ATOM 2153 C CA . LEU A 1 269 ? -68.376 -25.592 89.091 1.00 66.44 269 LEU A CA 1
ATOM 2154 C C . LEU A 1 269 ? -68.194 -24.069 88.957 1.00 66.44 269 LEU A C 1
ATOM 2156 O O . LEU A 1 269 ? -68.315 -23.539 87.859 1.00 66.44 269 LEU A O 1
ATOM 2160 N N . GLY A 1 270 ? -67.944 -23.361 90.063 1.00 61.59 270 GLY A N 1
ATOM 2161 C CA . GLY A 1 270 ? -67.754 -21.907 90.063 1.00 61.59 270 GLY A CA 1
ATOM 2162 C C . GLY A 1 270 ? -66.320 -21.465 89.758 1.00 61.59 270 GLY A C 1
ATOM 2163 O O . GLY A 1 270 ? -66.137 -20.438 89.119 1.00 61.59 270 GLY A O 1
ATOM 2164 N N . GLU A 1 271 ? -65.315 -22.236 90.187 1.00 66.75 271 GLU A N 1
ATOM 2165 C CA . GLU A 1 271 ? -63.891 -21.895 90.005 1.00 66.75 271 GLU A CA 1
ATOM 2166 C C . GLU A 1 271 ? -63.391 -22.193 88.577 1.00 66.75 271 GLU A C 1
ATOM 2168 O O . GLU A 1 271 ? -62.519 -21.488 88.063 1.00 66.75 271 GLU A O 1
ATOM 2173 N N . HIS A 1 272 ? -63.953 -23.204 87.905 1.00 70.56 272 HIS A N 1
ATOM 2174 C CA . HIS A 1 272 ? -63.484 -23.614 86.577 1.00 70.56 272 HIS A CA 1
ATOM 2175 C C . HIS A 1 272 ? -63.989 -22.727 85.428 1.00 70.56 272 HIS A C 1
ATOM 2177 O O . HIS A 1 272 ? -63.248 -22.511 84.479 1.00 70.56 272 HIS A O 1
ATOM 2183 N N . ILE A 1 273 ? -65.181 -22.129 85.529 1.00 72.00 273 ILE A N 1
ATOM 2184 C CA . ILE A 1 273 ? -65.761 -21.330 84.429 1.00 72.00 273 ILE A CA 1
ATOM 2185 C C . ILE A 1 273 ? -64.960 -20.055 84.157 1.00 72.00 273 ILE A C 1
ATOM 2187 O O . ILE A 1 273 ? -64.702 -19.741 82.999 1.00 72.00 273 ILE A O 1
ATOM 2191 N N . ASP A 1 274 ? -64.534 -19.350 85.207 1.00 70.50 274 ASP A N 1
ATOM 2192 C CA . ASP A 1 274 ? -63.735 -18.128 85.053 1.00 70.50 274 ASP A CA 1
ATOM 2193 C C . ASP A 1 274 ? -62.344 -18.452 84.469 1.00 70.50 274 ASP A C 1
ATOM 2195 O O . ASP A 1 274 ? -61.806 -17.696 83.661 1.00 70.50 274 ASP A O 1
ATOM 2199 N N . THR A 1 275 ? -61.777 -19.604 84.845 1.00 79.06 275 THR A N 1
ATOM 2200 C CA . THR A 1 275 ? -60.479 -20.072 84.337 1.00 79.06 275 THR A CA 1
ATOM 2201 C C . THR A 1 275 ? -60.575 -20.486 82.864 1.00 79.06 275 THR A C 1
ATOM 2203 O O . THR A 1 275 ? -59.705 -20.137 82.063 1.00 79.06 275 THR A O 1
ATOM 2206 N N . ASP A 1 276 ? -61.650 -21.183 82.493 1.00 80.56 276 ASP A N 1
ATOM 2207 C CA . ASP A 1 276 ? -61.885 -21.661 81.130 1.00 80.56 276 ASP A CA 1
ATOM 2208 C C . ASP A 1 276 ? -62.219 -20.503 80.173 1.00 80.56 276 ASP A C 1
ATOM 2210 O O . ASP A 1 276 ? -61.706 -20.466 79.053 1.00 80.56 276 ASP A O 1
ATOM 2214 N N . GLU A 1 277 ? -63.006 -19.514 80.617 1.00 80.88 277 GLU A N 1
ATOM 2215 C CA . GLU A 1 277 ? -63.286 -18.297 79.841 1.00 80.88 277 GLU A CA 1
ATOM 2216 C C . GLU A 1 277 ? -61.996 -17.517 79.552 1.00 80.88 277 GLU A C 1
ATOM 2218 O O . GLU A 1 277 ? -61.722 -17.174 78.399 1.00 80.88 277 GLU A O 1
ATOM 2223 N N . GLN A 1 278 ? -61.163 -17.286 80.573 1.00 83.19 278 GLN A N 1
ATOM 2224 C CA . GLN A 1 278 ? -59.891 -16.580 80.397 1.00 83.19 278 GLN A CA 1
ATOM 2225 C C . GLN A 1 278 ? -58.931 -17.330 79.473 1.00 83.19 278 GLN A C 1
ATOM 2227 O O . GLN A 1 278 ? -58.251 -16.698 78.666 1.00 83.19 278 GLN A O 1
ATOM 2232 N N . SER A 1 279 ? -58.880 -18.663 79.555 1.00 84.31 279 SER A N 1
ATOM 2233 C CA . SER A 1 279 ? -58.030 -19.460 78.670 1.00 84.31 279 SER A CA 1
ATOM 2234 C C . SER A 1 279 ? -58.468 -19.359 77.207 1.00 84.31 279 SER A C 1
ATOM 2236 O O . SER A 1 279 ? -57.614 -19.261 76.330 1.00 84.31 279 SER A O 1
ATOM 2238 N N . VAL A 1 280 ? -59.778 -19.373 76.932 1.00 84.44 280 VAL A N 1
ATOM 2239 C CA . VAL A 1 280 ? -60.304 -19.290 75.559 1.00 84.44 280 VAL A CA 1
ATOM 2240 C C . VAL A 1 280 ? -60.162 -17.881 74.986 1.00 84.44 280 VAL A C 1
ATOM 2242 O O . VAL A 1 280 ? -59.772 -17.743 73.829 1.00 84.44 280 VAL A O 1
ATOM 2245 N N . ILE A 1 281 ? -60.430 -16.834 75.774 1.00 84.81 281 ILE A N 1
ATOM 2246 C CA . ILE A 1 281 ? -60.256 -15.442 75.325 1.00 84.81 281 ILE A CA 1
ATOM 2247 C C . ILE A 1 281 ? -58.784 -15.161 75.013 1.00 84.81 281 ILE A C 1
ATOM 2249 O O . ILE A 1 281 ? -58.485 -14.611 73.956 1.00 84.81 281 ILE A O 1
ATOM 2253 N N . LYS A 1 282 ? -57.866 -15.607 75.878 1.00 85.62 282 LYS A N 1
ATOM 2254 C CA . LYS A 1 282 ? -56.425 -15.437 75.670 1.00 85.62 282 LYS A CA 1
ATOM 2255 C C . LYS A 1 282 ? -55.937 -16.102 74.378 1.00 85.62 282 LYS A C 1
ATOM 2257 O O . LYS A 1 282 ? -55.163 -15.503 73.645 1.00 85.62 282 LYS A O 1
ATOM 2262 N N . GLU A 1 283 ? -56.423 -17.303 74.066 1.00 84.31 283 GLU A N 1
ATOM 2263 C CA . GLU A 1 283 ? -56.052 -17.997 72.824 1.00 84.31 283 GLU A CA 1
ATOM 2264 C C . GLU A 1 283 ? -56.574 -17.261 71.571 1.00 84.31 283 GLU A C 1
ATOM 2266 O O . GLU A 1 283 ? -55.918 -17.245 70.531 1.00 84.31 283 GLU A O 1
ATOM 2271 N N . ILE A 1 284 ? -57.745 -16.616 71.657 1.00 85.56 284 ILE A N 1
ATOM 2272 C CA . ILE A 1 284 ? -58.303 -15.794 70.569 1.00 85.56 284 ILE A CA 1
ATOM 2273 C C . ILE A 1 284 ? -57.506 -14.486 70.402 1.00 85.56 284 ILE A C 1
ATOM 2275 O O . ILE A 1 284 ? -57.235 -14.079 69.270 1.00 85.56 284 ILE A O 1
ATOM 2279 N N . GLU A 1 285 ? -57.090 -13.861 71.505 1.00 82.50 285 GLU A N 1
ATOM 2280 C CA . GLU A 1 285 ? -56.248 -12.655 71.520 1.00 82.50 285 GLU A CA 1
ATOM 2281 C C . GLU A 1 285 ? -54.850 -12.931 70.932 1.00 82.50 285 GLU A C 1
ATOM 2283 O O . GLU A 1 285 ? -54.371 -12.176 70.081 1.00 82.50 285 GLU A O 1
ATOM 2288 N N . ASP A 1 286 ? -54.242 -14.075 71.269 1.00 83.56 286 ASP A N 1
ATOM 2289 C CA . ASP A 1 286 ? -52.956 -14.513 70.708 1.00 83.56 286 ASP A CA 1
ATOM 2290 C C . ASP A 1 286 ? -53.032 -14.703 69.174 1.00 83.56 286 ASP A C 1
ATOM 2292 O O . ASP A 1 286 ? -52.073 -14.404 68.450 1.00 83.56 286 ASP A O 1
ATOM 2296 N N . ILE A 1 287 ? -54.182 -15.142 68.642 1.00 82.38 287 ILE A N 1
ATOM 2297 C CA . ILE A 1 287 ? -54.431 -15.220 67.190 1.00 82.38 287 ILE A CA 1
ATOM 2298 C C . ILE A 1 287 ? -54.557 -13.818 66.573 1.00 82.38 287 ILE A C 1
ATOM 2300 O O . ILE A 1 287 ? -54.074 -13.602 65.458 1.00 82.38 287 ILE A O 1
ATOM 2304 N N . GLU A 1 288 ? -55.171 -12.849 67.259 1.00 79.06 288 GLU A N 1
ATOM 2305 C CA . GLU A 1 288 ? -55.253 -11.463 66.773 1.00 79.06 288 GLU A CA 1
ATOM 2306 C C . GLU A 1 288 ? -53.864 -10.816 66.661 1.00 79.06 288 GLU A C 1
ATOM 2308 O O . GLU A 1 288 ? -53.546 -10.166 65.654 1.00 79.06 288 GLU A O 1
ATOM 2313 N N . ASP A 1 289 ? -53.018 -11.029 67.668 1.00 76.88 289 ASP A N 1
ATOM 2314 C CA . ASP A 1 289 ? -51.676 -10.456 67.736 1.00 76.88 289 ASP A CA 1
ATOM 2315 C C . ASP A 1 289 ? -50.724 -11.039 66.685 1.00 76.88 289 ASP A C 1
ATOM 2317 O O . ASP A 1 289 ? -49.924 -10.299 66.106 1.00 76.88 289 ASP A O 1
ATOM 2321 N N . GLN A 1 290 ? -50.866 -12.319 66.328 1.00 75.44 290 GLN A N 1
ATOM 2322 C CA . GLN A 1 290 ? -50.115 -12.931 65.219 1.00 75.44 290 GLN A CA 1
ATOM 2323 C C . GLN A 1 290 ? -50.498 -12.375 63.835 1.00 75.44 290 GLN A C 1
ATOM 2325 O O . GLN A 1 290 ? -49.760 -12.537 62.859 1.00 75.44 290 GLN A O 1
ATOM 2330 N N . VAL A 1 291 ? -51.655 -11.717 63.731 1.00 69.50 291 VAL A N 1
ATOM 2331 C CA . VAL A 1 291 ? -52.215 -11.193 62.475 1.00 69.50 291 VAL A CA 1
ATOM 2332 C C . VAL A 1 291 ? -51.916 -9.694 62.299 1.00 69.50 291 VAL A C 1
ATOM 2334 O O . VAL A 1 291 ? -52.155 -9.135 61.214 1.00 69.50 291 VAL A O 1
ATOM 2337 N N . LYS A 1 292 ? -51.361 -9.026 63.322 1.00 60.53 292 LYS A N 1
ATOM 2338 C CA . LYS A 1 292 ? -50.861 -7.642 63.229 1.00 60.53 292 LYS A CA 1
ATOM 2339 C C . LYS A 1 292 ? -49.775 -7.500 62.159 1.00 60.53 292 LYS A C 1
ATOM 2341 O O . LYS A 1 292 ? -49.931 -6.571 61.333 1.00 60.53 292 LYS A O 1
#

Nearest PDB structures (foldseek):
  1cfb-assembly1_A  TM=4.039E-01  e=3.409E-05  Drosophila melanogaster
  8vse-assembly1_B  TM=4.303E-01  e=4.479E-05  Homo sapiens
  5fn6-assembly1_A  TM=4.202E-01  e=6.564E-05  Homo sapiens
  8glv-assembly1_Lm  TM=5.206E-01  e=7.595E-03  Chlamydomonas reinhardtii
  7quz-assembly2_DDD  TM=3.746E-01  e=4.646E-03  Paenibacillus illinoisensis

Mean predicted aligned error: 15.29 Å

Sequence (292 aa):
MARSDQTLSKIKFSFDAQDETSGISYYEIKIDNNEAFNWEDDGSHQFETAALFPGKHSIFVKAFDQAGNWLANTAEFNIEPLKAPAVTDYKKSLSSGDVLTVKGVTYGSIKVVALVQKDKEEIKTYTVDSDQEGNFSFILPDKVQNGIYSLWFYALDNRDSRSLPSEKNIIEVKPTQLESAGFWLSDVLSIIVPLIALIILLILVILRGWHKINMLKKKLRKEVFEAEKTAHKAFADLRVQVSEQVKILQRASVRRKLTREESKVLKELGEHIDTDEQSVIKEIEDIEDQVK

Foldseek 3Di:
DDDPALLFQKDKDADDDDDPPQDWAWKFKDKAPDDTDIDDDPPPSIDIDDRHAFFKIKMKMWIAGPVGDIDIDMDIGGRHAFAFWAWDDFAQEAEFQDKGKTKTFGAAFWKKWKWKDFAPDDTDIDIWTAHRRGITMDIDPDGDHATKIWMWIWIQGPSRGIHDIDDIRIHGYHYDPCVVPPPPPPVVCVVVVVVVVVVVVVVVVVVVVVVVLVVVLVVVLVVLVVVLVVLVVVLVVVVVVLVVVLVVLVVVCVVDPDDPVSVVCNVPSVVVSVVVSVVVNVVSVVVNVVSD

Radius of gyration: 58.15 Å; Cα contacts (8 Å, |Δi|>4): 456; chains: 1; bounding box: 111×55×158 Å

Solvent-accessible surface area (backbone atoms only — not comparable to full-atom values): 16163 Å² total; per-residue (Å²): 131,85,72,95,63,46,43,54,17,49,50,79,45,78,66,88,84,83,54,97,84,70,34,77,57,39,30,44,41,24,53,63,90,51,78,69,44,80,45,71,74,89,78,76,41,66,48,68,50,70,76,45,75,59,42,81,46,37,40,40,37,33,45,27,33,69,85,70,51,73,52,74,53,75,50,76,51,64,26,44,52,43,76,45,35,45,78,75,46,66,66,57,61,49,44,36,66,38,81,51,53,42,30,29,42,48,65,46,67,26,39,36,37,39,38,40,25,52,73,86,52,76,74,46,78,47,78,47,66,22,41,79,85,4,44,34,73,50,64,53,90,62,64,39,58,61,46,42,36,40,34,33,30,26,32,34,45,98,67,62,21,37,24,46,70,27,76,72,46,63,27,43,24,39,72,44,82,65,67,75,70,71,68,58,62,71,65,48,50,70,53,48,54,57,50,53,53,49,51,54,51,50,53,52,50,51,54,52,50,51,51,52,50,55,52,50,45,56,52,50,53,53,52,50,54,54,48,50,55,49,50,55,51,50,50,53,52,49,50,53,54,50,50,52,53,46,51,52,53,51,58,47,45,76,77,41,86,65,51,79,63,58,55,48,50,64,58,50,65,66,62,48,53,62,54,51,50,52,53,53,52,49,56,52,49,54,54,52,62,77,59,109

Secondary structure (DSSP, 8-state):
---S-TT-SS-EEE-----SSS-EEEEEEEETTSPPEEE---SS-EEE---PPSEEEEEEEEEEETTS-EEEEEEEEEEPPBPPPEEEEE-SEEETTPPPEEEEE-STT-EEEEEEEETTSPPEEEEEE--TTSEEEEE-SSPPPSEEEEEEEEEE-TTS-BBPPPPPEEEEEEPPTTHHHHTTHHHHHHHHHHHHHHHHHHHHHHHHHHHHHHHHHHHHHHHHHHHHHHHHHHHHHHHHHHHHHHHHHHHHHHHSPPPHHHHHHHHHHHHHHHHHHHHHHHHHHHHHHHT-

pLDDT: mean 87.86, std 11.52, range [46.12, 98.25]